Protein AF-A0A821IH44-F1 (afdb_monomer)

Radius of gyration: 23.57 Å; Cα contacts (8 Å, |Δi|>4): 232; chains: 1; bounding box: 50×61×56 Å

pLDDT: mean 83.93, std 9.33, range [43.34, 96.5]

Solvent-accessible surface area (backbone atoms only — not comparable to full-ato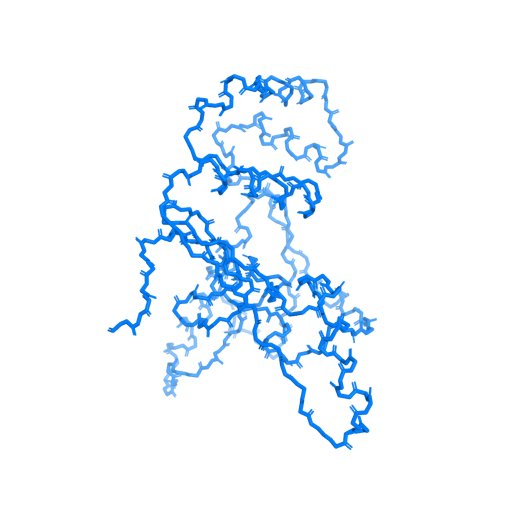m values): 15138 Å² total; per-residue (Å²): 116,81,93,76,69,70,101,68,86,84,44,74,41,81,48,60,63,85,49,32,47,66,59,59,49,52,47,53,53,51,52,51,52,50,56,54,56,60,67,40,90,91,52,61,80,88,55,87,86,75,87,53,64,21,96,41,40,56,58,4,54,74,54,78,32,39,26,50,45,72,76,68,70,50,72,98,80,78,86,86,80,83,68,64,88,69,42,48,81,45,75,42,84,60,58,61,69,45,61,93,41,58,69,59,45,48,34,58,49,23,56,76,71,72,64,64,49,72,66,38,52,50,56,58,56,70,68,65,71,56,72,74,62,52,72,70,50,79,89,73,88,85,87,68,96,46,70,68,57,46,51,56,50,50,51,52,55,59,65,67,51,90,56,75,63,51,73,50,69,59,86,80,84,81,87,77,91,69,58,68,79,52,58,65,46,48,60,64,53,56,74,75,52,53,38,81,78,49,74,44,49,57,67,62,45,82,45,42,62,70,40,78,49,63,37,58,48,71,80,37,74,90,84,56,42,25,19,49,38,69,49,64,39,81,76,86,83,85,85,126

Secondary structure (DSSP, 8-state):
-GGGS-S----EEEEE-TTSSHHHHHHHHHHHHHHHHHTSTT--TTS-----EESSHHHHHHTT-EEHHHHHT--S-------GGGPEEEEE----TTTT-HHHHHHHHHHHHT---HHHHHHHHTTPPPHHHHHTSSS-----SSHHHHHHHHHHHHHH--S-EEEEEP-----SS--HHHHHHHHHHHTTS-GGGTTT--SEEEEETT-EEE--S-SBTTTTB-TT-EEE--------

Organism: NCBI:txid392032

Mean predicted aligned error: 10.13 Å

InterPro domains:
  IPR027417 P-loop containing nucleoside triphosphate hydrolase [G3DSA:3.40.50.300] (2-142)
  IPR027417 P-loop containing nucleoside triphosphate hydrolase [SSF52540] (9-92)
  IPR027417 P-loop containing nucleoside triphosphate hydrolase [SSF52540] (84-235)
  IPR051055 PIF1 DNA helicase [PTHR47642] (84-236)

Foldseek 3Di:
DVVPDDPDDAAADEAEDPQLCPLVVLLVVVVVQLVVQVPDPPDDNPDDRDAQEDCDQQSQLSNLHYHPCVVVVDDPDDDDDDPPVRYDYDYRYDRNRCNVPVLQVVLRVCVVVVNHDPSSVVVVVVPDDDPVVVVVDPPDDDDDPDVVVVVVVLVVVLVVLPADWDKDADDDADDDDDDPVVRVVVVVVVQVDDCVVVQNDDRMDIGGQQDKDFQCAQDDSVVSSIGGDIDGHHDDDPPD

Sequence (240 aa):
NLIKNGDKQFFHFINGGAGVGKSTLIKAVYQSILRFYNSLPGSNPETNRAALCAPTGKAAALIDGMTLHSFLSLPVNQLDNPLWSMFELFELTEIMRQKDDKSFAIALSNIAKGTMTLEDINLLKSRIVSTENLEMIEDPIMIFRSNAEVDAYNTKVLASLNIEGATANAYDFCVGDGLASIKEKVPSNVKNLKTAETYGLPLKIDLKVGAKYMMTVNSDTEDGLVNGACGKLVMIDYGK

Structure (mmCIF, N/CA/C/O backbone):
data_AF-A0A821IH44-F1
#
_entry.id   AF-A0A821IH44-F1
#
loop_
_atom_site.group_PDB
_atom_site.id
_atom_site.type_symbol
_atom_site.label_atom_id
_atom_site.label_alt_id
_atom_site.label_comp_id
_atom_site.label_asym_id
_atom_site.label_entity_id
_atom_site.label_seq_id
_atom_site.pdbx_PDB_ins_code
_atom_site.Cartn_x
_atom_site.Cartn_y
_atom_site.Cartn_z
_atom_site.occupancy
_atom_site.B_iso_or_equiv
_atom_site.auth_seq_id
_atom_site.auth_comp_id
_atom_site.auth_asym_id
_atom_site.auth_atom_id
_atom_site.pdbx_PDB_model_num
ATOM 1 N N . ASN A 1 1 ? 7.893 15.356 -27.816 1.00 43.34 1 ASN A N 1
ATOM 2 C CA . ASN A 1 1 ? 9.223 15.443 -28.466 1.00 43.34 1 ASN A CA 1
ATOM 3 C C . ASN A 1 1 ? 10.420 15.272 -27.522 1.00 43.34 1 ASN A C 1
ATOM 5 O O . ASN A 1 1 ? 11.528 15.239 -28.029 1.00 43.34 1 ASN A O 1
ATOM 9 N N . LEU A 1 2 ? 10.238 15.069 -26.205 1.00 48.66 2 LEU A N 1
ATOM 10 C CA . LEU A 1 2 ? 11.342 14.883 -25.241 1.00 48.66 2 LEU A CA 1
ATOM 11 C C . LEU A 1 2 ? 12.212 13.634 -25.492 1.00 48.66 2 LEU A C 1
ATOM 13 O O . LEU A 1 2 ? 13.416 13.696 -25.320 1.00 48.66 2 LEU A O 1
ATOM 17 N N . ILE A 1 3 ? 11.629 12.532 -25.975 1.00 54.50 3 ILE A N 1
ATOM 18 C CA . ILE A 1 3 ? 12.354 11.264 -26.216 1.00 54.50 3 ILE A CA 1
ATOM 19 C C . ILE A 1 3 ? 13.197 11.309 -27.513 1.00 54.50 3 ILE A C 1
ATOM 21 O O . ILE A 1 3 ? 14.023 10.439 -27.752 1.00 54.50 3 ILE A O 1
ATOM 25 N N . LYS A 1 4 ? 12.999 12.316 -28.378 1.00 54.25 4 LYS A N 1
ATOM 26 C CA . LYS A 1 4 ? 13.566 12.341 -29.740 1.00 54.25 4 LYS A CA 1
ATOM 27 C C . LYS A 1 4 ? 14.886 13.109 -29.887 1.00 54.25 4 LYS A C 1
ATOM 29 O O . LYS A 1 4 ? 15.499 12.990 -30.940 1.00 54.25 4 LYS A O 1
ATOM 34 N N . ASN A 1 5 ? 15.323 13.878 -28.887 1.00 48.47 5 ASN A N 1
ATOM 35 C CA . ASN A 1 5 ? 16.474 14.779 -29.026 1.00 48.47 5 ASN A CA 1
ATOM 36 C C . ASN A 1 5 ? 17.593 14.478 -28.008 1.00 48.47 5 ASN A C 1
ATOM 38 O O . ASN A 1 5 ? 17.588 15.032 -26.912 1.00 48.47 5 ASN A O 1
ATOM 42 N N . GLY A 1 6 ? 18.588 13.688 -28.432 1.00 54.53 6 GLY A N 1
ATOM 43 C CA . GLY A 1 6 ? 19.973 13.742 -27.934 1.00 54.53 6 GLY A CA 1
ATOM 44 C C . GLY A 1 6 ? 20.420 12.650 -26.951 1.00 54.53 6 GLY A C 1
ATOM 45 O O . GLY A 1 6 ? 19.629 12.148 -26.161 1.00 54.53 6 GLY A O 1
ATOM 46 N N . ASP A 1 7 ? 21.726 12.355 -26.976 1.00 59.88 7 ASP A N 1
ATOM 47 C CA . ASP A 1 7 ? 22.490 11.380 -26.163 1.00 59.88 7 ASP A CA 1
ATOM 48 C C . ASP A 1 7 ? 22.495 11.640 -24.637 1.00 59.88 7 ASP A C 1
ATOM 50 O O . ASP A 1 7 ? 23.396 11.207 -23.917 1.00 59.88 7 ASP A O 1
ATOM 54 N N . LYS A 1 8 ? 21.529 12.399 -24.109 1.00 69.44 8 LYS A N 1
ATOM 55 C CA . LYS A 1 8 ? 21.523 12.862 -22.719 1.00 69.44 8 LYS A CA 1
ATOM 56 C C . LYS A 1 8 ? 20.510 12.075 -21.894 1.00 69.44 8 LYS A C 1
ATOM 58 O O . LYS A 1 8 ? 19.319 12.065 -22.191 1.00 69.44 8 LYS A O 1
ATOM 63 N N . GLN A 1 9 ? 20.991 11.432 -20.834 1.00 79.88 9 GLN A N 1
ATOM 64 C CA . GLN A 1 9 ? 20.146 10.737 -19.868 1.00 79.88 9 GLN A CA 1
ATOM 65 C C . GLN A 1 9 ? 19.261 11.736 -19.110 1.00 79.88 9 GLN A C 1
ATOM 67 O O . GLN A 1 9 ? 19.750 12.746 -18.601 1.00 79.88 9 GLN A O 1
ATOM 72 N N . PHE A 1 10 ? 17.963 11.441 -19.022 1.00 84.62 10 PHE A N 1
ATOM 73 C CA . PHE A 1 10 ? 17.005 12.233 -18.254 1.00 84.62 10 PHE A CA 1
ATOM 74 C C . PHE A 1 10 ? 16.929 11.719 -16.817 1.00 84.62 10 PHE A C 1
ATOM 76 O O . PHE A 1 10 ? 16.590 10.558 -16.585 1.00 84.62 10 PHE A O 1
ATOM 83 N N . PHE A 1 11 ? 17.189 12.599 -15.857 1.00 89.44 11 PHE A N 1
ATOM 84 C CA . PHE A 1 11 ? 16.997 12.340 -14.434 1.00 89.44 11 PHE A CA 1
ATOM 85 C C . PHE A 1 11 ? 15.930 13.304 -13.929 1.00 89.44 11 PHE A C 1
ATOM 87 O O . PHE A 1 11 ? 16.223 14.459 -13.647 1.00 89.44 11 PHE A O 1
ATOM 94 N N . HIS A 1 12 ? 14.674 12.866 -13.869 1.00 91.44 12 HIS A N 1
ATOM 95 C CA . HIS A 1 12 ? 13.568 13.703 -13.401 1.00 91.44 12 HIS A CA 1
ATOM 96 C C . HIS A 1 12 ? 13.011 13.160 -12.091 1.00 91.44 12 HIS A C 1
ATOM 98 O O . HIS A 1 12 ? 12.767 11.959 -11.960 1.00 91.44 12 HIS A O 1
ATOM 104 N N . PHE A 1 13 ? 12.783 14.049 -11.132 1.00 92.06 13 PHE A N 1
ATOM 105 C CA . PHE A 1 13 ? 12.146 13.738 -9.864 1.00 92.06 13 PHE A CA 1
ATOM 106 C C . PHE A 1 13 ? 10.784 14.426 -9.800 1.00 92.06 13 PHE A C 1
ATOM 108 O O . PHE A 1 13 ? 10.688 15.651 -9.845 1.00 92.06 13 PHE A O 1
ATOM 115 N N . ILE A 1 14 ? 9.719 13.629 -9.713 1.00 92.44 14 ILE A N 1
ATOM 116 C CA . ILE A 1 14 ? 8.344 14.131 -9.665 1.00 92.44 14 ILE A CA 1
ATOM 117 C C . ILE A 1 14 ? 7.875 14.146 -8.212 1.00 92.44 14 ILE A C 1
ATOM 119 O O . ILE A 1 14 ? 7.675 13.095 -7.600 1.00 92.44 14 ILE A O 1
ATOM 123 N N . ASN A 1 15 ? 7.653 15.342 -7.682 1.00 91.62 15 ASN A N 1
ATOM 124 C CA . ASN A 1 15 ? 7.146 15.577 -6.339 1.00 91.62 15 ASN A CA 1
ATOM 125 C C . ASN A 1 15 ? 5.660 15.973 -6.347 1.00 91.62 15 ASN A C 1
ATOM 127 O O . ASN A 1 15 ? 5.077 16.292 -7.382 1.00 91.62 15 ASN A O 1
ATOM 131 N N . GLY A 1 16 ? 5.034 15.958 -5.173 1.00 90.12 16 GLY A N 1
ATOM 132 C CA . GLY A 1 16 ? 3.710 16.528 -4.946 1.00 90.12 16 GLY A CA 1
ATOM 133 C C . GLY A 1 16 ? 2.983 15.871 -3.776 1.00 90.12 16 GLY A C 1
ATOM 134 O O . GLY A 1 16 ? 3.354 14.783 -3.320 1.00 90.12 16 GLY A O 1
ATOM 135 N N . GLY A 1 17 ? 1.909 16.509 -3.309 1.00 86.69 17 GLY A N 1
ATOM 136 C CA . GLY A 1 17 ? 1.111 16.055 -2.165 1.00 86.69 17 GLY A CA 1
ATOM 137 C C . GLY A 1 17 ? 0.405 14.705 -2.364 1.00 86.69 17 GLY A C 1
ATOM 138 O O . GLY A 1 17 ? 0.441 14.079 -3.431 1.00 86.69 17 GLY A O 1
ATOM 139 N N . ALA A 1 18 ? -0.256 14.204 -1.320 1.00 85.44 18 ALA A N 1
ATOM 140 C CA . ALA A 1 18 ? -1.102 13.020 -1.447 1.00 85.44 18 ALA A CA 1
ATOM 141 C C . ALA A 1 18 ? -2.272 13.299 -2.409 1.00 85.44 18 ALA A C 1
ATOM 143 O O . ALA A 1 18 ? -2.878 14.362 -2.373 1.00 85.44 18 ALA A O 1
ATOM 144 N N . GLY A 1 19 ? -2.597 12.343 -3.284 1.00 84.25 19 GLY A N 1
ATOM 145 C CA . GLY A 1 19 ? -3.768 12.462 -4.160 1.00 84.25 19 GLY A CA 1
ATOM 146 C C . GLY A 1 19 ? -3.609 13.356 -5.397 1.00 84.25 19 GLY A C 1
ATOM 147 O O . GLY A 1 19 ? -4.583 13.496 -6.125 1.00 84.25 19 GLY A O 1
ATOM 148 N N . VAL A 1 20 ? -2.418 13.888 -5.697 1.00 90.50 20 VAL A N 1
ATOM 149 C CA . VAL A 1 20 ? -2.160 14.735 -6.891 1.00 90.50 20 VAL A CA 1
ATOM 150 C C . VAL A 1 20 ? -1.980 13.965 -8.213 1.00 90.50 20 VAL A C 1
ATOM 152 O O . VAL A 1 20 ? -1.612 14.532 -9.232 1.00 90.50 20 VAL A O 1
ATOM 155 N N . GLY A 1 21 ? -2.184 12.643 -8.212 1.00 90.88 21 GLY A N 1
ATOM 156 C CA . GLY A 1 21 ? -2.108 11.828 -9.435 1.00 90.88 21 GLY A CA 1
ATOM 157 C C . GLY A 1 21 ? -0.720 11.292 -9.815 1.00 90.88 21 GLY A C 1
ATOM 158 O O . GLY A 1 21 ? -0.558 10.808 -10.930 1.00 90.88 21 GLY A O 1
ATOM 159 N N . LYS A 1 22 ? 0.266 11.297 -8.902 1.00 91.94 22 LYS A N 1
ATOM 160 C CA . LYS A 1 22 ? 1.629 10.773 -9.162 1.00 91.94 22 LYS A CA 1
ATOM 161 C C . LYS A 1 22 ? 1.643 9.374 -9.794 1.00 91.94 22 LYS A C 1
ATOM 163 O O . LYS A 1 22 ? 2.261 9.177 -10.832 1.00 91.94 22 LYS A O 1
ATOM 168 N N . SER A 1 23 ? 0.930 8.411 -9.205 1.00 90.12 23 SER A N 1
ATOM 169 C CA . SER A 1 23 ? 0.869 7.036 -9.728 1.00 90.12 23 SER A CA 1
ATOM 170 C C . SER A 1 23 ? 0.226 6.967 -11.117 1.00 90.12 23 SER A C 1
ATOM 172 O O . SER A 1 23 ? 0.697 6.225 -11.971 1.00 90.12 23 SER A O 1
ATOM 174 N N . THR A 1 24 ? -0.802 7.780 -11.377 1.00 90.44 24 THR A N 1
ATOM 175 C CA . THR A 1 24 ? -1.437 7.883 -12.699 1.00 90.44 24 THR A CA 1
ATOM 176 C C . THR A 1 24 ? -0.465 8.432 -13.740 1.00 90.44 24 THR A C 1
ATOM 178 O O . THR A 1 24 ? -0.384 7.897 -14.844 1.00 90.44 24 THR A O 1
ATOM 181 N N . LEU A 1 25 ? 0.313 9.459 -13.383 1.00 92.81 25 LEU A N 1
ATOM 182 C CA . LEU A 1 25 ? 1.342 10.014 -14.258 1.00 92.81 25 LEU A CA 1
ATOM 183 C C . LEU A 1 25 ? 2.432 8.982 -14.574 1.00 92.81 25 LEU A C 1
ATOM 185 O O . LEU A 1 25 ? 2.801 8.845 -15.736 1.00 92.81 25 LEU A O 1
ATOM 189 N N . ILE A 1 26 ? 2.890 8.213 -13.578 1.00 91.94 26 ILE A N 1
ATOM 190 C CA . ILE A 1 26 ? 3.850 7.113 -13.781 1.00 91.94 26 ILE A CA 1
ATOM 191 C C . ILE A 1 26 ? 3.315 6.122 -14.822 1.00 91.94 26 ILE A C 1
ATOM 193 O O . ILE A 1 26 ? 4.011 5.834 -15.796 1.00 91.94 26 ILE A O 1
ATOM 197 N N . LYS A 1 27 ? 2.061 5.666 -14.679 1.00 88.62 27 LYS A N 1
ATOM 198 C CA . LYS A 1 27 ? 1.429 4.756 -15.652 1.00 88.62 27 LYS A CA 1
ATOM 199 C C . LYS A 1 27 ? 1.345 5.380 -17.048 1.00 88.62 27 LYS A C 1
ATOM 201 O O . LYS A 1 27 ? 1.669 4.722 -18.032 1.00 88.62 27 LYS A O 1
ATOM 206 N N . ALA A 1 28 ? 0.956 6.650 -17.157 1.00 91.50 28 ALA A N 1
ATOM 207 C CA . ALA A 1 28 ? 0.848 7.339 -18.444 1.00 91.50 28 ALA A CA 1
ATOM 208 C C . ALA A 1 28 ? 2.208 7.497 -19.152 1.00 91.50 28 ALA A C 1
ATOM 210 O O . ALA A 1 28 ? 2.310 7.260 -20.360 1.00 91.50 28 ALA A O 1
ATOM 211 N N . VAL A 1 29 ? 3.257 7.860 -18.407 1.00 91.12 29 VAL A N 1
ATOM 212 C CA . VAL A 1 29 ? 4.632 7.959 -18.923 1.00 91.12 29 VAL A CA 1
ATOM 213 C C . VAL A 1 29 ? 5.122 6.589 -19.377 1.00 91.12 29 VAL A C 1
ATOM 215 O O . VAL A 1 29 ? 5.595 6.461 -20.504 1.00 91.12 29 VAL A O 1
ATOM 218 N N . TYR A 1 30 ? 4.937 5.559 -18.551 1.00 90.44 30 TYR A N 1
ATOM 219 C CA . TYR A 1 30 ? 5.306 4.185 -18.878 1.00 90.44 30 TYR A CA 1
ATOM 220 C C . TYR A 1 30 ? 4.652 3.699 -20.175 1.00 90.44 30 TYR A C 1
ATOM 222 O O . TYR A 1 30 ? 5.339 3.284 -21.107 1.00 90.44 30 TYR A O 1
ATOM 230 N N . GLN A 1 31 ? 3.331 3.848 -20.287 1.00 87.88 31 GLN A N 1
ATOM 231 C CA . GLN A 1 31 ? 2.584 3.469 -21.486 1.00 87.88 31 GLN A CA 1
ATOM 232 C C . GLN A 1 31 ? 3.034 4.259 -22.722 1.00 87.88 31 GLN A C 1
ATOM 234 O O . GLN A 1 31 ? 3.108 3.710 -23.821 1.00 87.88 31 GLN A O 1
ATOM 239 N N . SER A 1 32 ? 3.381 5.537 -22.560 1.00 89.19 32 SER A N 1
ATOM 240 C CA . SER A 1 32 ? 3.908 6.361 -23.654 1.00 89.19 32 SER A CA 1
ATOM 241 C C . SER A 1 32 ? 5.283 5.879 -24.128 1.00 89.19 32 SER A C 1
ATOM 243 O O . SER A 1 32 ? 5.531 5.841 -25.333 1.00 89.19 32 SER A O 1
ATOM 245 N N . ILE A 1 33 ? 6.156 5.477 -23.199 1.00 87.75 33 ILE A N 1
ATOM 246 C CA . ILE A 1 33 ? 7.475 4.907 -23.496 1.00 87.75 33 ILE A CA 1
ATOM 247 C C . ILE A 1 33 ? 7.326 3.577 -24.242 1.00 87.75 33 ILE A C 1
ATOM 249 O O . ILE A 1 33 ? 7.935 3.405 -25.298 1.00 87.75 33 ILE A O 1
ATOM 253 N N . LEU A 1 34 ? 6.479 2.667 -23.747 1.00 86.81 34 LEU A N 1
ATOM 254 C CA . LEU A 1 34 ? 6.231 1.381 -24.403 1.00 86.81 34 LEU A CA 1
ATOM 255 C C . LEU A 1 34 ? 5.689 1.563 -25.823 1.00 86.81 34 LEU A C 1
ATOM 257 O O . LEU A 1 34 ? 6.223 0.983 -26.766 1.00 86.81 34 LEU A O 1
ATOM 261 N N . ARG A 1 35 ? 4.676 2.421 -26.003 1.00 86.81 35 ARG A N 1
ATOM 262 C CA . ARG A 1 35 ? 4.107 2.724 -27.328 1.00 86.81 35 ARG A CA 1
ATOM 263 C C . ARG A 1 35 ? 5.153 3.270 -28.292 1.00 86.81 35 ARG A C 1
ATOM 265 O O . ARG A 1 35 ? 5.146 2.904 -29.462 1.00 86.81 35 ARG A O 1
ATOM 272 N N . PHE A 1 36 ? 6.046 4.133 -27.810 1.00 86.12 36 PHE A N 1
ATOM 273 C CA . PHE A 1 36 ? 7.119 4.675 -28.633 1.00 86.12 36 PHE A CA 1
ATOM 274 C C . PHE A 1 36 ? 8.079 3.575 -29.098 1.00 86.12 36 PHE A C 1
ATOM 276 O O . PHE A 1 36 ? 8.272 3.418 -30.302 1.00 86.12 36 PHE A O 1
ATOM 283 N N . TYR A 1 37 ? 8.634 2.778 -28.182 1.00 83.50 37 TYR A N 1
ATOM 284 C CA . TYR A 1 37 ? 9.614 1.752 -28.551 1.00 83.50 37 TYR A CA 1
ATOM 285 C C . TYR A 1 37 ? 9.015 0.605 -29.370 1.00 83.50 37 TYR A C 1
ATOM 287 O O . TYR A 1 37 ? 9.667 0.138 -30.300 1.00 83.50 37 TYR A O 1
ATOM 295 N N . ASN A 1 38 ? 7.768 0.212 -29.100 1.00 84.38 38 ASN A N 1
ATOM 296 C CA . ASN A 1 38 ? 7.071 -0.826 -29.867 1.00 84.38 38 ASN A CA 1
ATOM 297 C C . ASN A 1 38 ? 6.649 -0.351 -31.268 1.00 84.38 38 ASN A C 1
ATOM 299 O O . ASN A 1 38 ? 6.350 -1.167 -32.132 1.00 84.38 38 ASN A O 1
ATOM 303 N N . SER A 1 39 ? 6.627 0.963 -31.518 1.00 84.50 39 SER A N 1
ATOM 304 C CA . SER A 1 39 ? 6.371 1.512 -32.857 1.00 84.50 39 SER A CA 1
ATOM 305 C C . SER A 1 39 ? 7.605 1.508 -33.770 1.00 84.50 39 SER A C 1
ATOM 307 O O . SER A 1 39 ? 7.486 1.813 -34.958 1.00 84.50 39 SER A O 1
ATOM 309 N N . LEU A 1 40 ? 8.792 1.178 -33.243 1.00 83.38 40 LEU A N 1
ATOM 310 C CA . LEU A 1 40 ? 10.027 1.149 -34.026 1.00 83.38 40 LEU A CA 1
ATOM 311 C C . LEU A 1 40 ? 10.106 -0.131 -34.882 1.00 83.38 40 LEU A C 1
ATOM 313 O O . LEU A 1 40 ? 9.876 -1.226 -34.356 1.00 83.38 40 LEU A O 1
ATOM 317 N N . PRO A 1 41 ? 10.471 -0.033 -36.176 1.00 81.75 41 PRO A N 1
ATOM 318 C CA . PRO A 1 41 ? 10.643 -1.200 -37.039 1.00 81.75 41 PRO A CA 1
ATOM 319 C C . PRO A 1 41 ? 11.676 -2.183 -36.471 1.00 81.75 41 PRO A C 1
ATOM 321 O O . PRO A 1 41 ? 12.763 -1.777 -36.066 1.00 81.75 41 PRO A O 1
ATOM 324 N N . GLY A 1 42 ? 11.342 -3.477 -36.452 1.00 80.00 42 GLY A N 1
ATOM 325 C CA . GLY A 1 42 ? 12.220 -4.528 -35.921 1.00 80.00 42 GLY A CA 1
ATOM 326 C C . GLY A 1 42 ? 12.266 -4.622 -34.391 1.00 80.00 42 GLY A C 1
ATOM 327 O O . GLY A 1 42 ? 13.080 -5.371 -33.852 1.00 80.00 42 GLY A O 1
ATOM 328 N N . SER A 1 43 ? 11.411 -3.884 -33.673 1.00 76.81 43 SER A N 1
ATOM 329 C CA . SER A 1 43 ? 11.267 -4.048 -32.226 1.00 76.81 43 SER A CA 1
ATOM 330 C C . SER A 1 43 ? 10.567 -5.371 -31.892 1.00 76.81 43 SER A C 1
ATOM 332 O O . SER A 1 43 ? 9.542 -5.715 -32.474 1.00 76.81 43 SER A O 1
ATOM 334 N N . ASN A 1 44 ? 11.138 -6.128 -30.952 1.00 78.25 44 ASN A N 1
ATOM 335 C CA . ASN A 1 44 ? 10.473 -7.278 -30.345 1.00 78.25 44 ASN A CA 1
ATOM 336 C C . ASN A 1 44 ? 9.606 -6.780 -29.170 1.00 78.25 44 ASN A C 1
ATOM 338 O O . ASN A 1 44 ? 10.186 -6.265 -28.208 1.00 78.25 44 ASN A O 1
ATOM 342 N N . PRO A 1 45 ? 8.270 -6.929 -29.201 1.00 73.25 45 PRO A N 1
ATOM 343 C CA . PRO A 1 45 ? 7.392 -6.511 -28.105 1.00 73.25 45 PRO A CA 1
ATOM 344 C C . PRO A 1 45 ? 7.713 -7.169 -26.755 1.00 73.25 45 PRO A C 1
ATOM 346 O O . PRO A 1 45 ? 7.472 -6.561 -25.719 1.00 73.25 45 PRO A O 1
ATOM 349 N N . GLU A 1 46 ? 8.325 -8.357 -26.766 1.00 74.00 46 GLU A N 1
ATOM 350 C CA . GLU A 1 46 ? 8.716 -9.113 -25.565 1.00 74.00 46 GLU A CA 1
ATOM 351 C C . GLU A 1 46 ? 9.972 -8.545 -24.879 1.00 74.00 46 GLU A C 1
ATOM 353 O O . GLU A 1 46 ? 10.357 -8.965 -23.789 1.00 74.00 46 GLU A O 1
ATOM 358 N N . THR A 1 47 ? 10.671 -7.592 -25.511 1.00 78.00 47 THR A N 1
ATOM 359 C CA . THR A 1 47 ? 11.847 -6.970 -24.884 1.00 78.00 47 THR A CA 1
ATOM 360 C C . THR A 1 47 ? 11.435 -5.938 -23.846 1.00 78.00 47 THR A C 1
ATOM 362 O O . THR A 1 47 ? 10.738 -4.975 -24.154 1.00 78.00 47 THR A O 1
ATOM 365 N N . ASN A 1 48 ? 11.934 -6.087 -22.620 1.00 72.31 48 ASN A N 1
ATOM 366 C CA . ASN A 1 48 ? 11.654 -5.148 -21.542 1.00 72.31 48 ASN A CA 1
ATOM 367 C C . ASN A 1 48 ? 12.327 -3.783 -21.809 1.00 72.31 48 ASN A C 1
ATOM 369 O O . ASN A 1 48 ? 13.548 -3.647 -21.723 1.00 72.31 48 ASN A O 1
ATOM 373 N N . ARG A 1 49 ? 11.531 -2.770 -22.182 1.00 84.69 49 ARG A N 1
ATOM 374 C CA . ARG A 1 49 ? 12.006 -1.411 -22.528 1.00 84.69 49 ARG A CA 1
ATOM 375 C C . ARG A 1 49 ? 11.986 -0.436 -21.358 1.00 84.69 49 ARG A C 1
ATOM 377 O O . ARG A 1 49 ? 12.612 0.618 -21.437 1.00 84.69 49 ARG A O 1
ATOM 384 N N . ALA A 1 50 ? 11.234 -0.753 -20.312 1.00 88.44 50 ALA A N 1
ATOM 385 C CA . ALA A 1 50 ? 11.047 0.108 -19.160 1.00 88.44 50 ALA A CA 1
ATOM 386 C C . ALA A 1 50 ? 10.677 -0.738 -17.940 1.00 88.44 50 ALA A C 1
ATOM 388 O O . ALA A 1 50 ? 9.798 -1.592 -18.018 1.00 88.44 50 ALA A O 1
ATOM 389 N N . ALA A 1 51 ? 11.303 -0.451 -16.803 1.00 88.44 51 ALA A N 1
ATOM 390 C CA . ALA A 1 51 ? 10.984 -1.083 -15.530 1.00 88.44 51 ALA A CA 1
ATOM 391 C C . ALA A 1 51 ? 10.199 -0.116 -14.636 1.00 88.44 51 ALA A C 1
ATOM 393 O O . ALA A 1 51 ? 10.562 1.056 -14.509 1.00 88.44 51 ALA A O 1
ATOM 394 N N . LEU A 1 52 ? 9.136 -0.614 -14.001 1.00 90.56 52 LEU A N 1
ATOM 395 C CA . LEU A 1 52 ? 8.397 0.097 -12.962 1.00 90.56 52 LEU A CA 1
ATOM 396 C C . LEU A 1 52 ? 8.730 -0.504 -11.603 1.00 90.56 52 LEU A C 1
ATOM 398 O O . LEU A 1 52 ? 8.437 -1.669 -11.334 1.00 90.56 52 LEU A O 1
ATOM 402 N N . CYS A 1 53 ? 9.325 0.318 -10.744 1.00 90.00 53 CYS A N 1
ATOM 403 C CA . CYS A 1 53 ? 9.780 -0.098 -9.426 1.00 90.00 53 CYS A CA 1
ATOM 404 C C . CYS A 1 53 ? 9.234 0.826 -8.335 1.00 90.00 53 CYS A C 1
ATOM 406 O O . CYS A 1 53 ? 9.089 2.031 -8.549 1.00 90.00 53 CYS A O 1
ATOM 408 N N . ALA A 1 54 ? 8.992 0.281 -7.143 1.00 88.19 54 ALA A N 1
ATOM 409 C CA . ALA A 1 54 ? 8.683 1.064 -5.947 1.00 88.19 54 ALA A CA 1
ATOM 410 C C . ALA A 1 54 ? 9.417 0.537 -4.695 1.00 88.19 54 ALA A C 1
ATOM 412 O O . ALA A 1 54 ? 9.899 -0.599 -4.694 1.00 88.19 54 ALA A O 1
ATOM 413 N N . PRO A 1 55 ? 9.501 1.325 -3.603 1.00 85.31 55 PRO A N 1
ATOM 414 C CA . PRO A 1 55 ? 10.189 0.897 -2.380 1.00 85.31 55 PRO A CA 1
ATOM 415 C C . PRO A 1 55 ? 9.483 -0.238 -1.622 1.00 85.31 55 PRO A C 1
ATOM 417 O O . PRO A 1 55 ? 10.138 -1.018 -0.939 1.00 85.31 55 PRO A O 1
ATOM 420 N N . THR A 1 56 ? 8.154 -0.340 -1.728 1.00 83.06 56 THR A N 1
ATOM 421 C CA . THR A 1 56 ? 7.336 -1.343 -1.022 1.00 83.06 56 THR A CA 1
ATOM 422 C C . THR A 1 56 ? 6.436 -2.099 -1.994 1.00 83.06 56 THR A C 1
ATOM 424 O O . THR A 1 56 ? 6.036 -1.547 -3.020 1.00 83.06 56 THR A O 1
ATOM 427 N N . GLY A 1 57 ? 6.069 -3.344 -1.661 1.00 74.56 57 GLY A N 1
ATOM 428 C CA . GLY A 1 57 ? 5.197 -4.176 -2.506 1.00 74.56 57 GLY A CA 1
ATOM 429 C C . GLY A 1 57 ? 3.850 -3.512 -2.802 1.00 74.56 57 GLY A C 1
ATOM 430 O O . GLY A 1 57 ? 3.444 -3.393 -3.950 1.00 74.56 57 GLY A O 1
ATOM 431 N N . LYS A 1 58 ? 3.222 -2.936 -1.773 1.00 78.56 58 LYS A N 1
ATOM 432 C CA . LYS A 1 58 ? 1.977 -2.160 -1.877 1.00 78.56 58 LYS A CA 1
ATOM 433 C C . LYS A 1 58 ? 2.058 -0.995 -2.869 1.00 78.56 58 LYS A C 1
ATOM 435 O O . LYS A 1 58 ? 1.128 -0.782 -3.643 1.00 78.56 58 LYS A O 1
ATOM 440 N N . ALA A 1 59 ? 3.152 -0.234 -2.840 1.00 83.69 59 ALA A N 1
ATOM 441 C CA . ALA A 1 59 ? 3.359 0.867 -3.776 1.00 83.69 59 ALA A CA 1
ATOM 442 C C . ALA A 1 59 ? 3.671 0.363 -5.192 1.00 83.69 59 ALA A C 1
ATOM 444 O O . ALA A 1 59 ? 3.231 0.980 -6.159 1.00 83.69 59 ALA A O 1
ATOM 445 N N . ALA A 1 60 ? 4.388 -0.758 -5.307 1.00 84.25 60 ALA A N 1
ATOM 446 C CA . ALA A 1 60 ? 4.709 -1.393 -6.579 1.00 84.25 60 ALA A CA 1
ATOM 447 C C . ALA A 1 60 ? 3.443 -1.913 -7.274 1.00 84.25 60 ALA A C 1
ATOM 449 O O . ALA A 1 60 ? 3.202 -1.577 -8.430 1.00 84.25 60 ALA A O 1
ATOM 450 N N . ALA A 1 61 ? 2.574 -2.605 -6.534 1.00 78.69 61 ALA A N 1
ATOM 451 C CA . ALA A 1 61 ? 1.279 -3.082 -7.014 1.00 78.69 61 ALA A CA 1
ATOM 452 C C . ALA A 1 61 ? 0.408 -1.941 -7.566 1.00 78.69 61 ALA A C 1
ATOM 454 O O . ALA A 1 61 ? -0.228 -2.082 -8.601 1.00 78.69 61 ALA A O 1
ATOM 455 N N . LEU A 1 62 ? 0.412 -0.770 -6.914 1.00 82.56 62 LEU A N 1
ATOM 456 C CA . LEU A 1 62 ? -0.370 0.388 -7.360 1.00 82.56 62 LEU A CA 1
ATOM 457 C C . LEU A 1 62 ? 0.033 0.883 -8.759 1.00 82.56 62 LEU A C 1
ATOM 459 O O . LEU A 1 62 ? -0.798 1.464 -9.461 1.00 82.56 62 LEU A O 1
ATOM 463 N N . ILE A 1 63 ? 1.294 0.691 -9.148 1.00 86.81 63 ILE A N 1
ATOM 464 C CA . ILE A 1 63 ? 1.829 1.083 -10.456 1.00 86.81 63 ILE A CA 1
ATOM 465 C C . ILE A 1 63 ? 1.997 -0.104 -11.411 1.00 86.81 63 ILE A C 1
ATOM 467 O O . ILE A 1 63 ? 2.590 0.088 -12.463 1.00 86.81 63 ILE A O 1
ATOM 471 N N . ASP A 1 64 ? 1.474 -1.286 -11.072 1.00 83.19 64 ASP A N 1
ATOM 472 C CA . ASP A 1 64 ? 1.656 -2.530 -11.836 1.00 83.19 64 ASP A CA 1
ATOM 473 C C . ASP A 1 64 ? 3.150 -2.858 -12.054 1.00 83.19 64 ASP A C 1
ATOM 475 O O . ASP A 1 64 ? 3.586 -3.248 -13.134 1.00 83.19 64 ASP A O 1
ATOM 479 N N . GLY A 1 65 ? 3.962 -2.611 -11.022 1.00 85.38 65 GLY A N 1
ATOM 480 C CA . GLY A 1 65 ? 5.404 -2.835 -11.020 1.00 85.38 65 GLY A CA 1
ATOM 481 C C . GLY A 1 65 ? 5.851 -3.792 -9.918 1.00 85.38 65 GLY A C 1
ATOM 482 O O . GLY A 1 65 ? 5.048 -4.442 -9.251 1.00 85.38 65 GLY A O 1
ATOM 483 N N . MET A 1 66 ? 7.160 -3.834 -9.677 1.00 83.44 66 MET A N 1
ATOM 484 C CA . MET A 1 66 ? 7.775 -4.669 -8.638 1.00 83.44 66 MET A CA 1
ATOM 485 C C . MET A 1 66 ? 8.582 -3.837 -7.636 1.00 83.44 66 MET A C 1
ATOM 487 O O . MET A 1 66 ? 8.685 -2.615 -7.748 1.00 83.44 66 MET A O 1
ATOM 491 N N . THR A 1 67 ? 9.137 -4.467 -6.601 1.00 86.25 67 THR A N 1
ATOM 492 C CA . THR A 1 67 ? 10.014 -3.728 -5.682 1.00 86.25 67 THR A CA 1
ATOM 493 C C . THR A 1 67 ? 11.390 -3.513 -6.304 1.00 86.25 67 THR A C 1
ATOM 495 O O . THR A 1 67 ? 11.861 -4.356 -7.068 1.00 86.25 67 THR A O 1
ATOM 498 N N . LEU A 1 68 ? 12.066 -2.414 -5.950 1.00 86.00 68 LEU A N 1
ATOM 499 C CA . LEU A 1 68 ? 13.433 -2.157 -6.426 1.00 86.00 68 LEU A CA 1
ATOM 500 C C . LEU A 1 68 ? 14.399 -3.295 -6.046 1.00 86.00 68 LEU A C 1
ATOM 502 O O . LEU A 1 68 ? 15.233 -3.691 -6.855 1.00 86.00 68 LEU A O 1
ATOM 506 N N . HIS A 1 69 ? 14.231 -3.857 -4.846 1.00 82.06 69 HIS A N 1
ATOM 507 C CA . HIS A 1 69 ? 15.003 -5.004 -4.368 1.00 82.06 69 HIS A CA 1
ATOM 508 C C . HIS A 1 69 ? 14.783 -6.247 -5.236 1.00 82.06 69 HIS A C 1
ATOM 510 O O . HIS A 1 69 ? 15.752 -6.911 -5.585 1.00 82.06 69 HIS A O 1
ATOM 516 N N . SER A 1 70 ? 13.534 -6.534 -5.626 1.00 80.94 70 SER A N 1
ATOM 517 C CA . SER A 1 70 ? 13.210 -7.659 -6.514 1.00 80.94 70 SER A CA 1
ATOM 518 C C . SER A 1 70 ? 13.779 -7.466 -7.919 1.00 80.94 70 SER A C 1
ATOM 520 O O . SER A 1 70 ? 14.305 -8.413 -8.488 1.00 80.94 70 SER A O 1
ATOM 522 N N . PHE A 1 71 ? 13.696 -6.251 -8.469 1.00 84.88 71 PHE A N 1
ATOM 523 C CA . PHE A 1 71 ? 14.158 -5.969 -9.831 1.00 84.88 71 PHE A CA 1
ATOM 524 C C . PHE A 1 71 ? 15.684 -6.053 -9.973 1.00 84.88 71 PHE A C 1
ATOM 526 O O . PHE A 1 71 ? 16.190 -6.586 -10.955 1.00 84.88 71 PHE A O 1
ATOM 533 N N . LEU A 1 72 ? 16.418 -5.516 -8.997 1.00 85.75 72 LEU A N 1
ATOM 534 C CA . LEU A 1 72 ? 17.880 -5.418 -9.037 1.00 85.75 72 LEU A CA 1
ATOM 535 C C . LEU A 1 72 ? 18.590 -6.515 -8.226 1.00 85.75 72 LEU A C 1
ATOM 537 O O . LEU A 1 72 ? 19.816 -6.492 -8.126 1.00 85.75 72 LEU A O 1
ATOM 541 N N . SER A 1 73 ? 17.845 -7.448 -7.625 1.00 83.62 73 SER A N 1
ATOM 542 C CA . SER A 1 73 ? 18.370 -8.477 -6.713 1.00 83.62 73 SER A CA 1
ATOM 543 C C . SER A 1 73 ? 19.248 -7.895 -5.591 1.00 83.62 73 SER A C 1
ATOM 545 O O . SER A 1 73 ? 20.301 -8.442 -5.257 1.00 83.62 73 SER A O 1
ATOM 547 N N . LEU A 1 74 ? 18.839 -6.752 -5.024 1.00 81.12 74 LEU A N 1
ATOM 548 C CA . LEU A 1 74 ? 19.631 -6.031 -4.019 1.00 81.12 74 LEU A CA 1
ATOM 549 C C . LEU A 1 74 ? 19.454 -6.633 -2.613 1.00 81.12 74 LEU A C 1
ATOM 551 O O . LEU A 1 74 ? 18.322 -6.928 -2.217 1.00 81.12 74 LEU A O 1
ATOM 555 N N . PRO A 1 75 ? 20.532 -6.746 -1.812 1.00 76.81 75 PRO A N 1
ATOM 556 C CA . PRO A 1 75 ? 20.431 -7.039 -0.385 1.00 76.81 75 PRO A CA 1
ATOM 557 C C . PRO A 1 75 ? 19.764 -5.887 0.386 1.00 76.81 75 PRO A C 1
ATOM 559 O O . PRO A 1 75 ? 19.879 -4.725 0.011 1.00 76.81 75 PRO A O 1
ATOM 562 N N . VAL A 1 76 ? 19.119 -6.214 1.510 1.00 67.31 76 VAL A N 1
ATOM 563 C CA . VAL A 1 76 ? 18.280 -5.293 2.314 1.00 67.31 76 VAL A CA 1
ATOM 564 C C . VAL A 1 76 ? 19.085 -4.196 3.038 1.00 67.31 76 VAL A C 1
ATOM 566 O O . VAL A 1 76 ? 18.517 -3.214 3.502 1.00 67.31 76 VAL A O 1
ATOM 569 N N . ASN A 1 77 ? 20.412 -4.334 3.112 1.00 64.44 77 ASN A N 1
ATOM 570 C CA . ASN A 1 77 ? 21.303 -3.384 3.777 1.00 64.44 77 ASN A CA 1
ATOM 571 C C . ASN A 1 77 ? 22.328 -2.842 2.779 1.00 64.44 77 ASN A C 1
ATOM 573 O O . ASN A 1 77 ? 23.283 -3.539 2.430 1.00 64.44 77 ASN A O 1
ATOM 577 N N . GLN A 1 78 ? 22.149 -1.596 2.344 1.00 63.94 78 GLN A N 1
ATOM 578 C CA . GLN A 1 78 ? 23.125 -0.874 1.530 1.00 63.94 78 GLN A CA 1
ATOM 579 C C . GLN A 1 78 ? 23.400 0.509 2.127 1.00 63.94 78 GLN A C 1
ATOM 581 O O . GLN A 1 78 ? 22.526 1.119 2.737 1.00 63.94 78 GLN A O 1
ATOM 586 N N . LEU A 1 79 ? 24.647 0.965 1.993 1.00 57.22 79 LEU A N 1
ATOM 587 C CA . LEU A 1 79 ? 25.075 2.313 2.361 1.00 57.22 79 LEU A CA 1
ATOM 588 C C . LEU A 1 79 ? 24.821 3.249 1.175 1.00 57.22 79 LEU A C 1
ATOM 590 O O . LEU A 1 79 ? 25.260 2.964 0.060 1.00 57.22 79 LEU A O 1
ATOM 594 N N . ASP A 1 80 ? 24.135 4.360 1.427 1.00 66.94 80 ASP A N 1
ATOM 595 C CA . ASP A 1 80 ? 23.730 5.306 0.389 1.00 66.94 80 ASP A CA 1
ATOM 596 C C . ASP A 1 80 ? 24.865 6.260 -0.016 1.00 66.94 80 ASP A C 1
ATOM 598 O O . ASP A 1 80 ? 25.481 6.915 0.826 1.00 66.94 80 ASP A O 1
ATOM 602 N N . ASN A 1 81 ? 25.069 6.421 -1.328 1.00 68.00 81 ASN A N 1
ATOM 603 C CA . ASN A 1 81 ? 25.656 7.630 -1.908 1.00 68.00 81 ASN A CA 1
ATOM 604 C C . ASN A 1 81 ? 24.614 8.276 -2.839 1.00 68.00 81 ASN A C 1
ATOM 606 O O . ASN A 1 81 ? 24.412 7.801 -3.961 1.00 68.00 81 ASN A O 1
ATOM 610 N N . PRO A 1 82 ? 23.891 9.309 -2.379 1.00 76.00 82 PRO A N 1
ATOM 611 C CA . PRO A 1 82 ? 22.764 9.834 -3.126 1.00 76.00 82 PRO A CA 1
ATOM 612 C C . PRO A 1 82 ? 23.195 10.650 -4.353 1.00 76.00 82 PRO A C 1
ATOM 614 O O . PRO A 1 82 ? 23.777 11.724 -4.231 1.00 76.00 82 PRO A O 1
ATOM 617 N N . LEU A 1 83 ? 22.782 10.210 -5.544 1.00 85.19 83 LEU A N 1
ATOM 618 C CA . LEU A 1 83 ? 22.914 10.958 -6.805 1.00 85.19 83 LEU A CA 1
ATOM 619 C C . LEU A 1 83 ? 21.810 12.022 -6.997 1.00 85.19 83 LEU A C 1
ATOM 621 O O . LEU A 1 83 ? 21.528 12.436 -8.120 1.00 85.19 83 LEU A O 1
ATOM 625 N N . TRP A 1 84 ? 21.154 12.470 -5.918 1.00 86.25 84 TRP A N 1
ATOM 626 C CA . TRP A 1 84 ? 19.977 13.351 -5.986 1.00 86.25 84 TRP A CA 1
ATOM 627 C C . TRP A 1 84 ? 20.244 14.678 -6.703 1.00 86.25 84 TRP A C 1
ATOM 629 O O . TRP A 1 84 ? 19.341 15.215 -7.337 1.00 86.25 84 TRP A O 1
ATOM 639 N N . SER A 1 85 ? 21.480 15.183 -6.660 1.00 86.75 85 SER A N 1
ATOM 640 C CA . SER A 1 85 ? 21.880 16.420 -7.343 1.00 86.75 85 SER A CA 1
ATOM 641 C C . SER A 1 85 ? 21.790 16.344 -8.869 1.00 86.75 85 SER A C 1
ATOM 643 O O . SER A 1 85 ? 21.801 17.380 -9.528 1.00 86.75 85 SER A O 1
ATOM 645 N N . MET A 1 86 ? 21.696 15.140 -9.439 1.00 88.06 86 MET A N 1
ATOM 646 C CA . MET A 1 86 ? 21.553 14.941 -10.880 1.00 88.06 86 MET A CA 1
ATOM 647 C C . MET A 1 86 ? 20.111 15.128 -11.367 1.00 88.06 86 MET A C 1
ATOM 649 O O . MET A 1 86 ? 19.903 15.231 -12.573 1.00 88.06 86 MET A O 1
ATOM 653 N N . PHE A 1 87 ? 19.123 15.146 -10.463 1.00 90.12 87 PHE A N 1
ATOM 654 C CA . PHE A 1 87 ? 17.708 15.140 -10.823 1.00 90.12 87 PHE A CA 1
ATOM 655 C C . PHE A 1 87 ? 17.124 16.551 -10.962 1.00 90.12 87 PHE A C 1
ATOM 657 O O . PHE A 1 87 ? 17.277 17.396 -10.083 1.00 90.12 87 PHE A O 1
ATOM 664 N N . GLU A 1 88 ? 16.369 16.774 -12.036 1.00 91.38 88 GLU A N 1
ATOM 665 C CA . GLU A 1 88 ? 15.513 17.948 -12.213 1.00 91.38 88 GLU A CA 1
ATOM 666 C C . GLU A 1 88 ? 14.153 17.722 -11.530 1.00 91.38 88 GLU A C 1
ATOM 668 O O . GLU A 1 88 ? 13.493 16.702 -11.752 1.00 91.38 88 GLU A O 1
ATOM 673 N N . LEU A 1 89 ? 13.738 18.662 -10.677 1.00 92.19 89 LEU A N 1
ATOM 674 C CA . LEU A 1 89 ? 12.516 18.574 -9.873 1.00 92.19 89 LEU A CA 1
ATOM 675 C C . LEU A 1 89 ? 11.302 19.136 -10.628 1.00 92.19 89 LEU A C 1
ATOM 677 O O . LEU A 1 89 ? 11.290 20.300 -11.019 1.00 92.19 89 LEU A O 1
ATOM 681 N N . PHE A 1 90 ? 10.237 18.341 -10.710 1.00 92.69 90 PHE A N 1
ATOM 682 C CA . PHE A 1 90 ? 8.915 18.750 -11.185 1.00 92.69 90 PHE A CA 1
ATOM 683 C C . PHE A 1 90 ? 7.879 18.525 -10.083 1.00 92.69 90 PHE A C 1
ATOM 685 O O . PHE A 1 90 ? 7.816 17.438 -9.514 1.00 92.69 90 PHE A O 1
ATOM 692 N N . GLU A 1 91 ? 7.040 19.515 -9.781 1.00 94.00 91 GLU A N 1
ATOM 693 C CA . GLU A 1 91 ? 6.028 19.409 -8.722 1.00 94.00 91 GLU A CA 1
ATOM 694 C C . GLU A 1 91 ? 4.601 19.384 -9.284 1.00 94.00 91 GLU A C 1
ATOM 696 O O . GLU A 1 91 ? 4.199 20.257 -10.052 1.00 94.00 91 GLU A O 1
ATOM 701 N N . LEU A 1 92 ? 3.817 18.385 -8.869 1.00 92.62 92 LEU A N 1
ATOM 702 C CA . LEU A 1 92 ? 2.377 18.316 -9.109 1.00 92.62 92 LEU A CA 1
ATOM 703 C C . LEU A 1 92 ? 1.628 18.997 -7.961 1.00 92.62 92 LEU A C 1
ATOM 705 O O . LEU A 1 92 ? 1.691 18.548 -6.813 1.00 92.62 92 LEU A O 1
ATOM 709 N N . THR A 1 93 ? 0.887 20.053 -8.284 1.00 88.88 93 THR A N 1
ATOM 710 C CA . THR A 1 93 ? 0.243 20.934 -7.297 1.00 88.88 93 THR A CA 1
ATOM 711 C C . THR A 1 93 ? -1.269 20.736 -7.179 1.00 88.88 93 THR A C 1
ATOM 713 O O . THR A 1 93 ? -1.858 21.112 -6.168 1.00 88.88 93 THR A O 1
ATOM 716 N N . GLU A 1 94 ? -1.910 20.126 -8.176 1.00 87.81 94 GLU A N 1
ATOM 717 C CA . GLU A 1 94 ? -3.363 19.951 -8.207 1.00 87.81 94 GLU A CA 1
ATOM 718 C C . GLU A 1 94 ? -3.806 18.661 -7.496 1.00 87.81 94 GLU A C 1
ATOM 720 O O . GLU A 1 94 ? -3.354 17.562 -7.822 1.00 87.81 94 GLU A O 1
ATOM 725 N N . ILE A 1 95 ? -4.720 18.781 -6.526 1.00 85.12 95 ILE A N 1
ATOM 726 C CA . ILE A 1 95 ? -5.279 17.642 -5.783 1.00 85.12 95 ILE A CA 1
ATOM 727 C C . ILE A 1 95 ? -6.401 16.994 -6.599 1.00 85.12 95 ILE A C 1
ATOM 729 O O . ILE A 1 95 ? -7.485 17.551 -6.739 1.00 85.12 95 ILE A O 1
ATOM 733 N N . MET A 1 96 ? -6.165 15.769 -7.070 1.00 86.75 96 MET A N 1
ATOM 734 C CA . MET A 1 96 ? -7.106 15.031 -7.921 1.00 86.75 96 MET A CA 1
ATOM 735 C C . MET A 1 96 ? -8.071 14.145 -7.121 1.00 86.75 96 MET A C 1
ATOM 737 O O . MET A 1 96 ? -9.215 13.951 -7.524 1.00 86.75 96 MET A O 1
ATOM 741 N N . ARG A 1 97 ? -7.622 13.580 -5.989 1.00 84.94 97 ARG A N 1
ATOM 742 C CA . ARG A 1 97 ? -8.392 12.583 -5.218 1.00 84.94 97 ARG A CA 1
ATOM 743 C C . ARG A 1 97 ? -9.587 13.182 -4.469 1.00 84.94 97 ARG A C 1
ATOM 745 O O . ARG A 1 97 ? -10.639 12.559 -4.448 1.00 84.94 97 ARG A O 1
ATOM 752 N N . GLN A 1 98 ? -9.424 14.350 -3.848 1.00 84.62 98 GLN A N 1
ATOM 753 C CA . GLN A 1 98 ? -10.465 15.030 -3.060 1.00 84.62 98 GLN A CA 1
ATOM 754 C C . GLN A 1 98 ? -11.015 16.278 -3.767 1.00 84.62 98 GLN A C 1
ATOM 756 O O . GLN A 1 98 ? -11.393 17.245 -3.113 1.00 84.62 98 GLN A O 1
ATOM 761 N N . LYS A 1 99 ? -11.042 16.289 -5.105 1.00 79.31 99 LYS A N 1
ATOM 762 C CA . LYS A 1 99 ? -11.424 17.474 -5.895 1.00 79.31 99 LYS A CA 1
ATOM 763 C C . LYS A 1 99 ? -12.812 18.040 -5.542 1.00 79.31 99 LYS A C 1
ATOM 765 O O . LYS A 1 99 ? -13.015 19.249 -5.635 1.00 79.31 99 LYS A O 1
ATOM 770 N N . ASP A 1 100 ? -13.729 17.173 -5.109 1.00 86.94 100 ASP A N 1
ATOM 771 C CA . ASP A 1 100 ? -15.116 17.522 -4.788 1.00 86.94 100 ASP A CA 1
ATOM 772 C C . ASP A 1 100 ? -15.289 18.006 -3.330 1.00 86.94 100 ASP A C 1
ATOM 774 O O . ASP A 1 100 ? -16.323 18.575 -2.993 1.00 86.94 100 ASP A O 1
ATOM 778 N N . ASP A 1 101 ? -14.265 17.851 -2.478 1.00 89.50 101 ASP A N 1
ATOM 779 C CA . ASP A 1 101 ? -14.248 18.310 -1.080 1.00 89.50 101 ASP A CA 1
ATOM 780 C C . ASP A 1 101 ? -12.987 19.150 -0.807 1.00 89.50 101 ASP A C 1
ATOM 782 O O . ASP A 1 101 ? -11.975 18.694 -0.261 1.00 89.50 101 ASP A O 1
ATOM 786 N N . LYS A 1 102 ? -13.043 20.415 -1.243 1.00 87.25 102 LYS A N 1
ATOM 787 C CA . LYS A 1 102 ? -11.911 21.349 -1.154 1.00 87.25 102 LYS A CA 1
ATOM 788 C C . LYS A 1 102 ? -11.493 21.641 0.285 1.00 87.25 102 LYS A C 1
ATOM 790 O O . LYS A 1 102 ? -10.295 21.746 0.539 1.00 87.25 102 LYS A O 1
ATOM 795 N N . SER A 1 103 ? -12.439 21.780 1.216 1.00 90.94 103 SER A N 1
ATOM 796 C CA . SER A 1 103 ? -12.116 22.065 2.619 1.00 90.94 103 SER A CA 1
ATOM 797 C C . SER A 1 103 ? -11.367 20.893 3.249 1.00 90.94 103 SER A C 1
ATOM 799 O O . SER A 1 103 ? -10.351 21.103 3.910 1.00 90.94 103 SER A O 1
ATOM 801 N N . PHE A 1 104 ? -11.773 19.655 2.958 1.00 91.38 104 PHE A N 1
ATOM 802 C CA . PHE A 1 104 ? -11.040 18.477 3.412 1.00 91.38 104 PHE A CA 1
ATOM 803 C C . PHE A 1 104 ? -9.658 18.352 2.759 1.00 91.38 104 PHE A C 1
ATOM 805 O O . PHE A 1 104 ? -8.674 18.066 3.443 1.00 91.38 104 PHE A O 1
ATOM 812 N N . ALA A 1 105 ? -9.546 18.621 1.457 1.00 89.06 105 ALA A N 1
ATOM 813 C CA . ALA A 1 105 ? -8.266 18.617 0.747 1.00 89.06 105 ALA A CA 1
ATOM 814 C C . ALA A 1 105 ? -7.258 19.629 1.333 1.00 89.06 105 ALA A C 1
ATOM 816 O O . ALA A 1 105 ? -6.069 19.319 1.486 1.00 89.06 105 ALA A O 1
ATOM 817 N N . ILE A 1 106 ? -7.734 20.825 1.693 1.00 89.06 106 ILE A N 1
ATOM 818 C CA . ILE A 1 106 ? -6.938 21.868 2.353 1.00 89.06 106 ILE A CA 1
ATOM 819 C C . ILE A 1 106 ? -6.509 21.407 3.748 1.00 89.06 106 ILE A C 1
ATOM 821 O O . ILE A 1 106 ? -5.313 21.440 4.040 1.00 89.06 106 ILE A O 1
ATOM 825 N N . ALA A 1 107 ? -7.430 20.885 4.563 1.00 93.19 107 ALA A N 1
ATOM 826 C CA . ALA A 1 107 ? -7.107 20.375 5.895 1.00 93.19 107 ALA A CA 1
ATOM 827 C C . ALA A 1 107 ? -6.032 19.270 5.847 1.00 93.19 107 ALA A C 1
ATOM 829 O O . ALA A 1 107 ? -5.080 19.293 6.631 1.00 93.19 107 ALA A O 1
ATOM 830 N N . LEU A 1 108 ? -6.123 18.348 4.877 1.00 91.00 108 LEU A N 1
ATOM 831 C CA . LEU A 1 108 ? -5.124 17.297 4.634 1.00 91.00 108 LEU A CA 1
ATOM 832 C C . LEU A 1 108 ? -3.766 17.837 4.150 1.00 91.00 108 LEU A C 1
ATOM 834 O O . LEU A 1 108 ? -2.717 17.253 4.428 1.00 91.00 108 LEU A O 1
ATOM 838 N N . SER A 1 109 ? -3.760 18.953 3.429 1.00 88.50 109 SER A N 1
ATOM 839 C CA . SER A 1 109 ? -2.517 19.601 3.005 1.00 88.50 109 SER A CA 1
ATOM 840 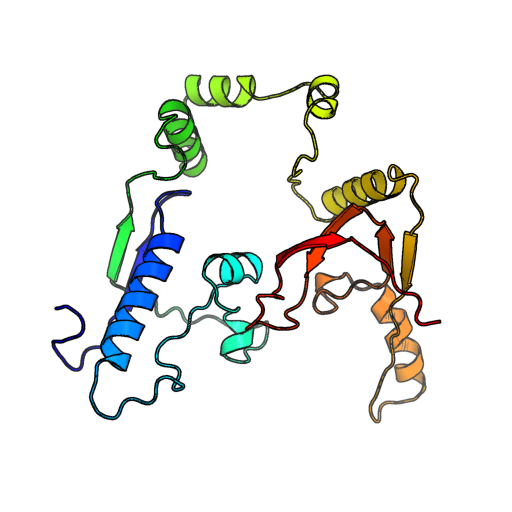C C . SER A 1 109 ? -1.855 20.345 4.165 1.00 88.50 109 SER A C 1
ATOM 842 O O . SER A 1 109 ? -0.638 20.278 4.333 1.00 88.50 109 SER A O 1
ATOM 844 N N . ASN A 1 110 ? -2.652 21.012 4.998 1.00 92.69 110 ASN A N 1
ATOM 845 C CA . ASN A 1 110 ? -2.179 21.746 6.166 1.00 92.69 110 ASN A CA 1
ATOM 846 C C . ASN A 1 110 ? -1.634 20.809 7.247 1.00 92.69 110 ASN A C 1
ATOM 848 O O . ASN A 1 110 ? -0.592 21.109 7.825 1.00 92.69 110 ASN A O 1
ATOM 852 N N . ILE A 1 111 ? -2.263 19.650 7.482 1.00 92.81 111 ILE A N 1
ATOM 853 C CA . ILE A 1 111 ? -1.715 18.637 8.402 1.00 92.81 111 ILE A CA 1
ATOM 854 C C . ILE A 1 111 ? -0.362 18.105 7.914 1.00 92.81 111 ILE A C 1
ATOM 856 O O . ILE A 1 111 ? 0.556 17.979 8.717 1.00 92.81 111 ILE A O 1
ATOM 860 N N . ALA A 1 112 ? -0.190 17.880 6.606 1.00 88.50 112 ALA A N 1
ATOM 861 C CA . ALA A 1 112 ? 1.087 17.436 6.044 1.00 88.50 112 ALA A CA 1
ATOM 862 C C . ALA A 1 112 ? 2.198 18.495 6.174 1.00 88.50 112 ALA A C 1
ATOM 864 O O . ALA A 1 112 ? 3.363 18.145 6.343 1.00 88.50 112 ALA A O 1
ATOM 865 N N . LYS A 1 113 ? 1.838 19.784 6.113 1.00 90.94 113 LYS A N 1
ATOM 866 C CA . LYS A 1 113 ? 2.759 20.922 6.286 1.00 90.94 113 LYS A CA 1
ATOM 867 C C . LYS A 1 113 ? 2.984 21.319 7.750 1.00 90.94 113 LYS A C 1
ATOM 869 O O . LYS A 1 113 ? 3.876 22.114 8.023 1.00 90.94 113 LYS A O 1
ATOM 874 N N . GLY A 1 114 ? 2.176 20.807 8.679 1.00 93.50 114 GLY A N 1
ATOM 875 C CA . GLY A 1 114 ? 2.192 21.220 10.084 1.00 93.50 114 GLY A CA 1
ATOM 876 C C . GLY A 1 114 ? 1.576 22.603 10.346 1.00 93.50 114 GLY A C 1
ATOM 877 O O . GLY A 1 114 ? 1.898 23.230 11.348 1.00 93.50 114 GLY A O 1
ATOM 878 N N . THR A 1 115 ? 0.696 23.091 9.466 1.00 96.12 115 THR A N 1
ATOM 879 C CA . THR A 1 115 ? 0.116 24.450 9.502 1.00 96.12 115 THR A CA 1
ATOM 880 C C . THR A 1 115 ? -1.410 24.435 9.648 1.00 96.12 115 THR A C 1
ATOM 882 O O . THR A 1 115 ? -2.109 25.194 8.980 1.00 96.12 115 THR A O 1
ATOM 885 N N . MET A 1 116 ? -1.951 23.526 10.463 1.00 95.50 116 MET A N 1
ATOM 886 C CA . MET A 1 116 ? -3.402 23.383 10.641 1.00 95.50 116 MET A CA 1
ATOM 887 C C . MET A 1 116 ? -4.044 24.609 11.297 1.00 95.50 116 MET A C 1
ATOM 889 O O . MET A 1 116 ? -3.547 25.130 12.294 1.00 95.50 116 MET A O 1
ATOM 893 N N . THR A 1 117 ? -5.199 25.011 10.774 1.00 96.50 117 THR A N 1
ATOM 894 C CA . THR A 1 117 ? -6.080 26.016 11.379 1.00 96.50 117 THR A CA 1
ATOM 895 C C . THR A 1 117 ? -7.065 25.375 12.363 1.00 96.50 117 THR A C 1
ATOM 897 O O . THR A 1 117 ? -7.239 24.154 12.401 1.00 96.50 117 THR A O 1
ATOM 900 N N . LEU A 1 118 ? -7.757 26.194 13.165 1.00 96.50 118 LEU A N 1
ATOM 901 C CA . LEU A 1 118 ? -8.809 25.698 14.059 1.00 96.50 118 LEU A CA 1
ATOM 902 C C . LEU A 1 118 ? -9.984 25.079 13.279 1.00 96.50 118 LEU A C 1
ATOM 904 O O . LEU A 1 118 ? -10.566 24.094 13.729 1.00 96.50 118 LEU A O 1
ATOM 908 N N . GLU A 1 119 ? -10.297 25.619 12.100 1.00 95.88 119 GLU A N 1
ATOM 909 C CA . GLU A 1 119 ? -11.313 25.071 11.195 1.00 95.88 119 GLU A CA 1
ATOM 910 C C . GLU A 1 119 ? -10.916 23.682 10.687 1.00 95.88 119 GLU A C 1
ATOM 912 O O . GLU A 1 119 ? -11.732 22.765 10.754 1.00 95.88 119 GLU A O 1
ATOM 917 N N . ASP A 1 120 ? -9.652 23.489 10.289 1.00 96.00 120 ASP A N 1
ATOM 918 C CA . ASP A 1 120 ? -9.130 22.179 9.873 1.00 96.00 120 ASP A CA 1
ATOM 919 C C . ASP A 1 120 ? -9.268 21.144 11.000 1.00 96.00 120 ASP A C 1
ATOM 921 O O . ASP A 1 120 ? -9.710 20.013 10.784 1.00 96.00 120 ASP A O 1
ATOM 925 N N . ILE A 1 121 ? -8.911 21.535 12.229 1.00 95.00 121 ILE A N 1
ATOM 926 C CA . ILE A 1 121 ? -9.002 20.665 13.408 1.00 95.00 121 ILE A CA 1
ATOM 927 C C . ILE A 1 121 ? -10.460 20.298 13.691 1.00 95.00 121 ILE A C 1
ATOM 929 O O . ILE A 1 121 ? -10.760 19.128 13.934 1.00 95.00 121 ILE A O 1
ATOM 933 N N . ASN A 1 122 ? -11.368 21.274 13.661 1.00 96.00 122 ASN A N 1
ATOM 934 C CA . ASN A 1 122 ? -12.791 21.041 13.892 1.00 96.00 122 ASN A CA 1
ATOM 935 C C . ASN A 1 122 ? -13.396 20.152 12.800 1.00 96.00 122 ASN A C 1
ATOM 937 O O . ASN A 1 122 ? -14.162 19.243 13.117 1.00 96.00 122 ASN A O 1
ATOM 941 N N . LEU A 1 123 ? -12.995 20.345 11.539 1.00 95.31 123 LEU A N 1
ATOM 942 C CA . LEU A 1 123 ? -13.395 19.491 10.426 1.00 95.31 123 LEU A CA 1
ATOM 943 C C . LEU A 1 123 ? -12.967 18.039 10.666 1.00 95.31 123 LEU A C 1
ATOM 945 O O . LEU A 1 123 ? -13.806 17.146 10.580 1.00 95.31 123 LEU A O 1
ATOM 949 N N . LEU A 1 124 ? -11.704 17.781 11.018 1.00 93.00 124 LEU A N 1
ATOM 950 C CA . LEU A 1 124 ? -11.244 16.413 11.292 1.00 93.00 124 LEU A CA 1
ATOM 951 C C . LEU A 1 124 ? -11.931 15.810 12.524 1.00 93.00 124 LEU A C 1
ATOM 953 O O . LEU A 1 124 ? -12.347 14.653 12.489 1.00 93.00 124 LEU A O 1
ATOM 957 N N . LYS A 1 125 ? -12.116 16.595 13.592 1.00 93.88 125 LYS A N 1
ATOM 958 C CA . LYS A 1 125 ? -12.828 16.149 14.800 1.00 93.88 125 LYS A CA 1
ATOM 959 C C . LYS A 1 125 ? -14.296 15.824 14.535 1.00 93.88 125 LYS A C 1
ATOM 961 O O . LYS A 1 125 ? -14.813 14.894 15.141 1.00 93.88 125 LYS A O 1
ATOM 966 N N . SER A 1 126 ? -14.949 16.522 13.604 1.00 92.44 126 SER A N 1
ATOM 967 C CA . SER A 1 126 ? -16.336 16.227 13.210 1.00 92.44 126 SER A CA 1
ATOM 968 C C . SER A 1 126 ? -16.510 14.839 12.579 1.00 92.44 126 SER A C 1
ATOM 970 O O . SER A 1 126 ? -17.625 14.331 12.507 1.00 92.44 126 SER A O 1
ATOM 972 N N . ARG A 1 127 ? -15.414 14.214 12.127 1.00 88.75 127 ARG A N 1
ATOM 973 C CA . ARG A 1 127 ? -15.399 12.866 11.539 1.00 88.75 127 ARG A CA 1
ATOM 974 C C . ARG A 1 127 ? -15.077 11.770 12.554 1.00 88.75 127 ARG A C 1
ATOM 976 O O . ARG A 1 127 ? -14.988 10.606 12.173 1.00 88.75 127 ARG A O 1
ATOM 983 N N . ILE A 1 128 ? -14.894 12.118 13.828 1.00 89.31 128 ILE A N 1
ATOM 984 C CA . ILE A 1 128 ? -14.767 11.133 14.900 1.00 89.31 128 ILE A CA 1
ATOM 985 C C . ILE A 1 128 ? -16.145 10.506 15.109 1.00 89.31 128 ILE A C 1
ATOM 987 O O . ILE A 1 128 ? -17.098 11.184 15.488 1.00 89.31 128 ILE A O 1
ATOM 991 N N . VAL A 1 129 ? -16.241 9.207 14.850 1.00 85.00 129 VAL A N 1
ATOM 992 C CA . VAL A 1 129 ? -17.452 8.413 15.072 1.00 85.00 129 VAL A CA 1
ATOM 993 C C . VAL A 1 129 ? -17.354 7.664 16.399 1.00 85.00 129 VAL A C 1
ATOM 995 O O . VAL A 1 129 ? -16.263 7.281 16.824 1.00 85.00 129 VAL A O 1
ATOM 998 N N . SER A 1 130 ? -18.493 7.463 17.064 1.00 84.19 130 SER A N 1
ATOM 999 C CA . SER A 1 130 ? -18.576 6.562 18.215 1.00 84.19 130 SER A CA 1
ATOM 1000 C C . SER A 1 130 ? -18.359 5.110 17.777 1.00 84.19 130 SER A C 1
ATOM 1002 O O . SER A 1 130 ? -18.541 4.764 16.608 1.00 84.19 130 SER A O 1
ATOM 1004 N N . THR A 1 131 ? -17.998 4.244 18.723 1.00 76.94 131 THR A N 1
ATOM 1005 C CA . THR A 1 131 ? -17.868 2.795 18.499 1.00 76.94 131 THR A CA 1
ATOM 1006 C C . THR A 1 131 ? -19.157 2.169 17.969 1.00 76.94 131 THR A C 1
ATOM 1008 O O . THR A 1 131 ? -19.093 1.347 17.066 1.00 76.94 131 THR A O 1
ATOM 1011 N N . GLU A 1 132 ? -20.318 2.611 18.451 1.00 75.06 132 GLU A N 1
ATOM 1012 C CA . GLU A 1 132 ? -21.636 2.137 17.995 1.00 75.06 132 GLU A CA 1
ATOM 1013 C C . GLU A 1 132 ? -21.874 2.446 16.509 1.00 75.06 132 GLU A C 1
ATOM 1015 O O . GLU A 1 132 ? -22.331 1.598 15.750 1.00 75.06 132 GLU A O 1
ATOM 1020 N N . ASN A 1 133 ? -21.491 3.643 16.056 1.00 73.94 133 ASN A N 1
ATOM 1021 C CA . ASN A 1 133 ? -21.616 4.025 14.648 1.00 73.94 133 ASN A CA 1
ATOM 1022 C C . ASN A 1 133 ? -20.596 3.302 13.756 1.00 73.94 133 ASN A C 1
ATOM 1024 O O . ASN A 1 133 ? -20.843 3.126 12.566 1.00 73.94 133 ASN A O 1
ATOM 1028 N N . LEU A 1 134 ? -19.453 2.884 14.312 1.00 75.81 134 LEU A N 1
ATOM 1029 C CA . LEU A 1 134 ? -18.454 2.096 13.589 1.00 75.81 134 LEU A CA 1
ATOM 1030 C C . LEU A 1 134 ? -18.982 0.693 13.259 1.00 75.81 134 LEU A C 1
ATOM 1032 O O . LEU A 1 134 ? -18.698 0.190 12.176 1.00 75.81 134 LEU A O 1
ATOM 1036 N N . GLU A 1 135 ? -19.780 0.094 14.148 1.00 71.69 135 GLU A N 1
ATOM 1037 C CA . GLU A 1 135 ? -20.430 -1.207 13.915 1.00 71.69 135 GLU A CA 1
ATOM 1038 C C . GLU A 1 135 ? -21.445 -1.165 12.763 1.00 71.69 135 GLU A C 1
ATOM 1040 O O . GLU A 1 135 ? -21.731 -2.195 12.157 1.00 71.69 135 GLU A O 1
ATOM 1045 N N . MET A 1 136 ? -21.955 0.022 12.419 1.00 75.44 136 MET A N 1
ATOM 1046 C CA . MET A 1 136 ? -22.858 0.211 11.280 1.00 75.44 136 MET A CA 1
ATOM 1047 C C . MET A 1 136 ? -22.129 0.278 9.933 1.00 75.44 136 MET A C 1
ATOM 1049 O O . MET A 1 136 ? -22.776 0.213 8.887 1.00 75.44 136 MET A O 1
ATOM 1053 N N . ILE A 1 137 ? -20.804 0.450 9.931 1.00 81.06 137 ILE A N 1
ATOM 1054 C CA . ILE A 1 137 ? -20.022 0.480 8.697 1.00 81.06 137 ILE A CA 1
ATOM 1055 C C . ILE A 1 137 ? -19.763 -0.960 8.271 1.00 81.06 137 ILE A C 1
ATOM 1057 O O . ILE A 1 137 ? -19.109 -1.725 8.977 1.00 81.06 137 ILE A O 1
ATOM 1061 N N . GLU A 1 138 ? -20.263 -1.322 7.095 1.00 81.12 138 GLU A N 1
ATOM 1062 C CA . GLU A 1 138 ? -20.029 -2.644 6.532 1.00 81.12 138 GLU A CA 1
ATOM 1063 C C . GLU A 1 138 ? -18.577 -2.768 6.045 1.00 81.12 138 GLU A C 1
ATOM 1065 O O . GLU A 1 138 ? -18.101 -1.968 5.239 1.00 81.12 138 GLU A O 1
ATOM 1070 N N . ASP A 1 139 ? -17.879 -3.790 6.545 1.00 80.19 139 ASP A N 1
ATOM 1071 C CA . ASP A 1 139 ? -16.560 -4.225 6.070 1.00 80.19 139 ASP A CA 1
ATOM 1072 C C . ASP A 1 139 ? -15.476 -3.110 5.995 1.00 80.19 139 ASP A C 1
ATOM 1074 O O . ASP A 1 139 ? -14.818 -2.927 4.956 1.00 80.19 139 ASP A O 1
ATOM 1078 N N . PRO A 1 140 ? -15.261 -2.342 7.089 1.00 86.12 140 PRO A N 1
ATOM 1079 C CA . PRO A 1 140 ? -14.345 -1.211 7.097 1.00 86.12 140 PRO A CA 1
ATOM 1080 C C . PRO A 1 140 ? -12.883 -1.660 7.019 1.00 86.12 140 PRO A C 1
ATOM 1082 O O . PRO A 1 140 ? -12.473 -2.673 7.588 1.00 86.12 140 PRO A O 1
ATOM 1085 N N . ILE A 1 141 ? -12.050 -0.840 6.374 1.00 86.81 141 ILE A N 1
ATOM 1086 C CA . ILE A 1 141 ? -10.593 -0.974 6.465 1.00 86.81 141 ILE A CA 1
ATOM 1087 C C . ILE A 1 141 ? -10.112 -0.157 7.661 1.00 86.81 141 ILE A C 1
ATOM 1089 O O . ILE A 1 141 ? -10.176 1.072 7.650 1.00 86.81 141 ILE A O 1
ATOM 1093 N N . MET A 1 142 ? -9.584 -0.848 8.667 1.00 89.50 142 MET A N 1
ATOM 1094 C CA . MET A 1 142 ? -9.035 -0.227 9.868 1.00 89.50 142 MET A CA 1
ATOM 1095 C C . MET A 1 142 ? -7.532 0.022 9.711 1.00 89.50 142 MET A C 1
ATOM 1097 O O . MET A 1 142 ? -6.781 -0.870 9.316 1.00 89.50 142 MET A O 1
ATOM 1101 N N . ILE A 1 143 ? -7.088 1.240 10.025 1.00 91.31 143 ILE A N 1
ATOM 1102 C CA . ILE A 1 143 ? -5.676 1.640 9.986 1.00 91.31 143 ILE A CA 1
ATOM 1103 C C . ILE A 1 143 ? -5.204 1.872 11.421 1.00 91.31 143 ILE A C 1
ATOM 1105 O O . ILE A 1 143 ? -5.811 2.650 12.155 1.00 91.31 143 ILE A O 1
ATOM 1109 N N . PHE A 1 144 ? -4.104 1.223 11.802 1.00 93.56 144 PHE A N 1
ATOM 1110 C CA . PHE A 1 144 ? -3.507 1.321 13.134 1.00 93.56 144 PHE A CA 1
ATOM 1111 C C . PHE A 1 144 ? -2.077 1.854 13.065 1.00 93.56 144 PHE A C 1
ATOM 1113 O O . PHE A 1 144 ? -1.456 1.889 12.001 1.00 93.56 144 PHE A O 1
ATOM 1120 N N . ARG A 1 145 ? -1.546 2.270 14.218 1.00 92.88 145 ARG A N 1
ATOM 1121 C CA . ARG A 1 145 ? -0.187 2.809 14.324 1.00 92.88 145 ARG A CA 1
ATOM 1122 C C . ARG A 1 145 ? 0.873 1.709 14.306 1.00 92.88 145 ARG A C 1
ATOM 1124 O O . ARG A 1 145 ? 1.982 1.954 13.837 1.00 92.88 145 ARG A O 1
ATOM 1131 N N . SER A 1 146 ? 0.566 0.535 14.850 1.00 91.44 146 SER A N 1
ATOM 1132 C CA . SER A 1 146 ? 1.519 -0.566 14.996 1.00 91.44 146 SER A CA 1
ATOM 1133 C C . SER A 1 146 ? 0.972 -1.894 14.481 1.00 91.44 146 SER A C 1
ATOM 1135 O O . SER A 1 146 ? -0.227 -2.154 14.549 1.00 91.44 146 SER A O 1
ATOM 1137 N N . ASN A 1 147 ? 1.869 -2.775 14.029 1.00 87.69 147 ASN A N 1
ATOM 1138 C CA . ASN A 1 147 ? 1.486 -4.118 13.585 1.00 87.69 147 ASN A CA 1
ATOM 1139 C C . ASN A 1 147 ? 0.861 -4.943 14.719 1.00 87.69 147 ASN A C 1
ATOM 1141 O O . ASN A 1 147 ? -0.077 -5.679 14.471 1.00 87.69 147 ASN A O 1
ATOM 1145 N N . ALA A 1 148 ? 1.299 -4.762 15.970 1.00 90.12 148 ALA A N 1
ATOM 1146 C CA . ALA A 1 148 ? 0.707 -5.465 17.109 1.00 90.12 148 ALA A CA 1
ATOM 1147 C C . ALA A 1 148 ? -0.783 -5.121 17.305 1.00 90.12 148 ALA A C 1
ATOM 1149 O O . ALA A 1 148 ? -1.583 -5.996 17.627 1.00 90.12 148 ALA A O 1
ATOM 1150 N N . GLU A 1 149 ? -1.173 -3.860 17.083 1.00 94.44 149 GLU A N 1
ATOM 1151 C CA . GLU A 1 149 ? -2.583 -3.446 17.110 1.00 94.44 149 GLU A CA 1
ATOM 1152 C C . GLU A 1 149 ? -3.362 -4.026 15.923 1.00 94.44 149 GLU A C 1
ATOM 1154 O O . GLU A 1 149 ? -4.484 -4.497 16.112 1.00 94.44 149 GLU A O 1
ATOM 1159 N N . VAL A 1 150 ? -2.753 -4.042 14.728 1.00 91.06 150 VAL A N 1
ATOM 1160 C CA . VAL A 1 150 ? -3.321 -4.696 13.535 1.00 91.06 150 VAL A CA 1
ATOM 1161 C C . VAL A 1 150 ? -3.583 -6.177 13.816 1.00 91.06 150 VAL A C 1
ATOM 1163 O O . VAL A 1 150 ? -4.693 -6.652 13.592 1.00 91.06 150 VAL A O 1
ATOM 1166 N N . ASP A 1 151 ? -2.600 -6.896 14.355 1.00 90.50 151 ASP A N 1
ATOM 1167 C CA . ASP A 1 151 ? -2.682 -8.330 14.636 1.00 90.50 151 ASP A CA 1
ATOM 1168 C C . ASP A 1 151 ? -3.739 -8.630 15.703 1.00 90.50 151 ASP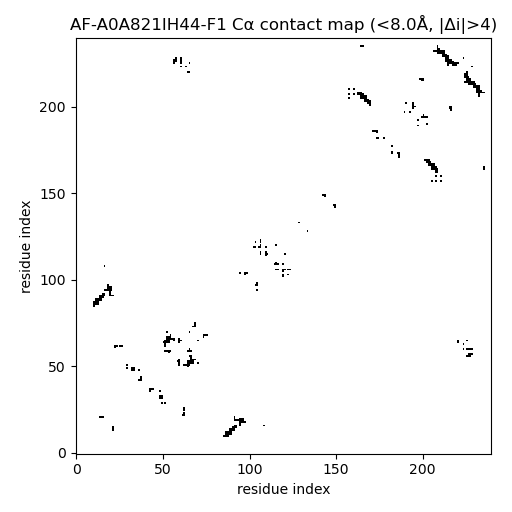 A C 1
ATOM 1170 O O . ASP A 1 151 ? -4.558 -9.540 15.539 1.00 90.50 151 ASP A O 1
ATOM 1174 N N . ALA A 1 152 ? -3.785 -7.832 16.774 1.00 92.81 152 ALA A N 1
ATOM 1175 C CA . ALA A 1 152 ? -4.788 -7.969 17.824 1.00 92.81 152 ALA A CA 1
ATOM 1176 C C . ALA A 1 152 ? -6.212 -7.723 17.298 1.00 92.81 152 ALA A C 1
ATOM 1178 O O . ALA A 1 152 ? -7.137 -8.454 17.659 1.00 92.81 152 ALA A O 1
ATOM 1179 N N . TYR A 1 153 ? -6.400 -6.715 16.441 1.00 92.44 153 TYR A N 1
ATOM 1180 C CA . TYR A 1 153 ? -7.693 -6.432 15.823 1.00 92.44 153 TYR A CA 1
ATOM 1181 C C . TYR A 1 153 ? -8.101 -7.536 14.842 1.00 92.44 153 TYR A C 1
ATOM 1183 O O . TYR A 1 153 ? -9.192 -8.091 14.965 1.00 92.44 153 TYR A O 1
ATOM 1191 N N . ASN A 1 154 ? -7.209 -7.921 13.927 1.00 92.19 154 ASN A N 1
ATOM 1192 C CA . ASN A 1 154 ? -7.469 -8.970 12.942 1.00 92.19 154 ASN A CA 1
ATOM 1193 C C . ASN A 1 154 ? -7.791 -10.311 13.611 1.00 92.19 154 ASN A C 1
ATOM 1195 O O . ASN A 1 154 ? -8.712 -10.997 13.181 1.00 92.19 154 ASN A O 1
ATOM 1199 N N . THR A 1 155 ? -7.104 -10.657 14.704 1.00 91.25 155 THR A N 1
ATOM 1200 C CA . THR A 1 155 ? -7.401 -11.869 15.487 1.00 91.25 155 THR A CA 1
ATOM 1201 C C . THR A 1 155 ? -8.828 -11.846 16.034 1.00 91.25 155 THR A C 1
ATOM 1203 O O . THR A 1 155 ? -9.537 -12.846 15.948 1.00 91.25 155 THR A O 1
ATOM 1206 N N . LYS A 1 156 ? -9.288 -10.700 16.557 1.00 90.88 156 LYS A N 1
ATOM 1207 C CA . LYS A 1 156 ? -10.670 -10.542 17.040 1.00 90.88 156 LYS A CA 1
ATOM 1208 C C . LYS A 1 156 ? -11.690 -10.669 15.911 1.00 90.88 156 LYS A C 1
ATOM 1210 O O . LYS A 1 156 ? -12.702 -11.336 16.100 1.00 90.88 156 LYS A O 1
ATOM 1215 N N . VAL A 1 157 ? -11.416 -10.070 14.751 1.00 90.00 157 VAL A N 1
ATOM 1216 C CA . VAL A 1 157 ? -12.287 -10.170 13.568 1.00 90.00 157 VAL A CA 1
ATOM 1217 C C . VAL A 1 157 ? -12.366 -11.613 13.066 1.00 90.00 157 VAL A C 1
ATOM 1219 O O . VAL A 1 157 ? -13.450 -12.120 12.812 1.00 90.00 157 VAL A O 1
ATOM 1222 N N . LEU A 1 158 ? -11.242 -12.325 12.976 1.00 90.56 158 LEU A N 1
ATOM 1223 C CA . LEU A 1 158 ? -11.246 -13.737 12.578 1.00 90.56 158 LEU A CA 1
ATOM 1224 C C . LEU A 1 158 ? -11.975 -14.627 13.592 1.00 90.56 158 LEU A C 1
ATOM 1226 O O . LEU A 1 158 ? -12.636 -15.587 13.198 1.00 90.56 158 LEU A O 1
ATOM 1230 N N . ALA A 1 159 ? -11.874 -14.309 14.885 1.00 88.94 159 ALA A N 1
ATOM 1231 C CA . ALA A 1 159 ? -12.581 -15.024 15.940 1.00 88.94 159 ALA A CA 1
ATOM 1232 C C . ALA A 1 159 ? -14.098 -14.772 15.925 1.00 88.94 159 ALA A C 1
ATOM 1234 O O . ALA A 1 159 ? -14.850 -15.670 16.292 1.00 88.94 159 ALA A O 1
ATOM 1235 N N . SER A 1 160 ? -14.560 -13.592 15.491 1.00 88.19 160 SER A N 1
ATOM 1236 C CA . SER A 1 160 ? -15.996 -13.288 15.384 1.00 88.19 160 SER A CA 1
ATOM 1237 C C . SER A 1 160 ? -16.659 -13.916 14.154 1.00 88.19 160 SER A C 1
ATOM 1239 O O . SER A 1 160 ? -17.876 -14.116 14.145 1.00 88.19 160 SER A O 1
ATOM 1241 N N . LEU A 1 161 ? -15.875 -14.291 13.137 1.00 85.69 161 LEU A N 1
ATOM 1242 C CA . LEU A 1 161 ? -16.332 -15.121 12.024 1.00 85.69 161 LEU A CA 1
ATOM 1243 C C . LEU A 1 161 ? -16.562 -16.556 12.532 1.00 85.69 161 LEU A C 1
ATOM 1245 O O . LEU A 1 161 ? -15.680 -17.421 12.480 1.00 85.69 161 LEU A O 1
ATOM 1249 N N . ASN A 1 162 ? -17.776 -16.808 13.029 1.00 80.31 162 ASN A N 1
ATOM 1250 C CA . ASN A 1 162 ? -18.290 -18.112 13.475 1.00 80.31 162 ASN A CA 1
ATOM 1251 C C . ASN A 1 162 ? -18.505 -19.095 12.300 1.00 80.31 162 ASN A C 1
ATOM 1253 O O . ASN A 1 162 ? -19.552 -19.724 12.173 1.00 80.31 162 ASN A O 1
ATOM 1257 N N . ILE A 1 163 ? -17.519 -19.194 11.410 1.00 86.56 163 ILE A N 1
ATOM 1258 C CA . ILE A 1 163 ? -17.506 -20.012 10.196 1.00 86.56 163 ILE A CA 1
ATOM 1259 C C . ILE A 1 163 ? -16.377 -21.039 10.329 1.00 86.56 163 ILE A C 1
ATOM 1261 O O . ILE A 1 163 ? -15.383 -20.805 11.031 1.00 86.56 163 ILE A O 1
ATOM 1265 N N . GLU A 1 164 ? -16.525 -22.183 9.665 1.00 80.44 164 GLU A N 1
ATOM 1266 C CA . GLU A 1 164 ? -15.454 -23.166 9.536 1.00 80.44 164 GLU A CA 1
ATOM 1267 C C . GLU A 1 164 ? -14.193 -22.525 8.932 1.00 80.44 164 GLU A C 1
ATOM 1269 O O . GLU A 1 164 ? -14.242 -21.613 8.100 1.00 80.44 164 GLU A O 1
ATOM 1274 N N . GLY A 1 165 ? -13.044 -22.965 9.424 1.00 88.06 165 GLY A N 1
ATOM 1275 C CA . GLY A 1 165 ? -11.753 -22.438 9.028 1.00 88.06 165 GLY A CA 1
ATOM 1276 C C . GLY A 1 165 ? -10.675 -23.500 9.115 1.00 88.06 165 GLY A C 1
ATOM 1277 O O . GLY A 1 165 ? -10.912 -24.623 9.558 1.00 88.06 165 GLY A O 1
ATOM 1278 N N . ALA A 1 166 ? -9.471 -23.121 8.719 1.00 92.06 166 ALA A N 1
ATOM 1279 C CA . ALA A 1 166 ? -8.288 -23.951 8.841 1.00 92.06 166 ALA A CA 1
ATOM 1280 C C . ALA A 1 166 ? -7.172 -23.161 9.512 1.00 92.06 166 ALA A C 1
ATOM 1282 O O . ALA A 1 166 ? -7.087 -21.942 9.386 1.00 92.06 166 ALA A O 1
ATOM 1283 N N . THR A 1 167 ? -6.280 -23.873 10.182 1.00 92.06 167 THR A N 1
ATOM 1284 C CA . THR A 1 167 ? -5.014 -23.308 10.633 1.00 92.06 167 THR A CA 1
ATOM 1285 C C . THR A 1 167 ? -3.905 -23.936 9.806 1.00 92.06 167 THR A C 1
ATOM 1287 O O . THR A 1 167 ? -3.750 -25.156 9.801 1.00 92.06 167 THR A O 1
ATOM 1290 N N . ALA A 1 168 ? -3.119 -23.099 9.137 1.00 91.00 168 ALA A N 1
ATOM 1291 C CA . ALA A 1 168 ? -1.893 -23.504 8.469 1.00 91.00 168 ALA A CA 1
ATOM 1292 C C . ALA A 1 168 ? -0.700 -23.146 9.364 1.00 91.00 168 ALA A C 1
ATOM 1294 O O . ALA A 1 168 ? -0.493 -21.976 9.688 1.00 91.00 168 ALA A O 1
ATOM 1295 N N . ASN A 1 169 ? 0.072 -24.151 9.779 1.00 90.94 169 ASN A N 1
ATOM 1296 C CA . ASN A 1 169 ? 1.330 -23.949 10.500 1.00 90.94 169 ASN A CA 1
ATOM 1297 C C . ASN A 1 169 ? 2.497 -24.042 9.513 1.00 90.94 169 ASN A C 1
ATOM 1299 O O . ASN A 1 169 ? 2.475 -24.886 8.616 1.00 90.94 169 ASN A O 1
ATOM 1303 N N . ALA A 1 170 ? 3.509 -23.198 9.689 1.00 89.12 170 ALA A N 1
ATOM 1304 C CA . ALA A 1 170 ? 4.721 -23.247 8.888 1.00 89.12 170 ALA A CA 1
ATOM 1305 C C . ALA A 1 170 ? 5.479 -24.565 9.114 1.00 89.12 170 ALA A C 1
ATOM 1307 O O . ALA A 1 170 ? 5.492 -25.124 10.216 1.00 89.12 170 ALA A O 1
ATOM 1308 N N . TYR A 1 171 ? 6.112 -25.050 8.047 1.00 86.00 171 TYR A N 1
ATOM 1309 C CA . TYR A 1 171 ? 6.995 -26.207 8.077 1.00 86.00 171 TYR A CA 1
ATOM 1310 C C . TYR A 1 171 ? 8.433 -25.743 7.841 1.00 86.00 171 TYR A C 1
ATOM 1312 O O . TYR A 1 171 ? 8.838 -25.489 6.707 1.00 86.00 171 TYR A O 1
ATOM 1320 N N . ASP A 1 172 ? 9.194 -25.628 8.929 1.00 84.38 172 ASP A N 1
ATOM 1321 C CA . ASP A 1 172 ? 10.554 -25.094 8.911 1.00 84.38 172 ASP A CA 1
ATOM 1322 C C . ASP A 1 172 ? 11.591 -26.221 8.959 1.00 84.38 172 ASP A C 1
ATOM 1324 O O . ASP A 1 172 ? 11.543 -27.097 9.827 1.00 84.38 172 ASP A O 1
ATOM 1328 N N . PHE A 1 173 ? 12.582 -26.173 8.068 1.00 80.88 173 PHE A N 1
ATOM 1329 C CA . PHE A 1 173 ? 13.713 -27.100 8.066 1.00 80.88 173 PHE A CA 1
ATOM 1330 C C . PHE A 1 173 ? 15.025 -26.373 7.749 1.00 80.88 173 PHE A C 1
ATOM 1332 O O . PHE A 1 173 ? 15.046 -25.338 7.088 1.00 80.88 173 PHE A O 1
ATOM 1339 N N . CYS A 1 174 ? 16.140 -26.912 8.247 1.00 80.25 174 CYS A N 1
ATOM 1340 C CA . CYS A 1 174 ? 17.476 -26.347 8.058 1.00 80.25 174 CYS A CA 1
ATOM 1341 C C . CYS A 1 174 ? 18.312 -27.263 7.154 1.00 80.25 174 CYS A C 1
ATOM 1343 O O . CYS A 1 174 ? 18.412 -28.464 7.409 1.00 80.25 174 CYS A O 1
ATOM 1345 N N . VAL A 1 175 ? 18.936 -26.693 6.120 1.00 79.19 175 VAL A N 1
ATOM 1346 C CA . VAL A 1 175 ? 19.820 -27.394 5.173 1.00 79.19 175 VAL A CA 1
ATOM 1347 C C . VAL A 1 175 ? 21.225 -26.784 5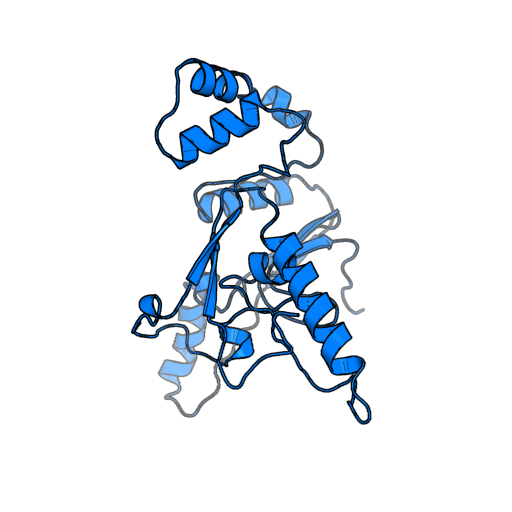.242 1.00 79.19 175 VAL A C 1
ATOM 1349 O O . VAL A 1 175 ? 21.360 -25.570 5.361 1.00 79.19 175 VAL A O 1
ATOM 1352 N N . GLY A 1 176 ? 22.271 -27.615 5.180 1.00 77.75 176 GLY A N 1
ATOM 1353 C CA . GLY A 1 176 ? 23.680 -27.186 5.142 1.00 77.75 176 GLY A CA 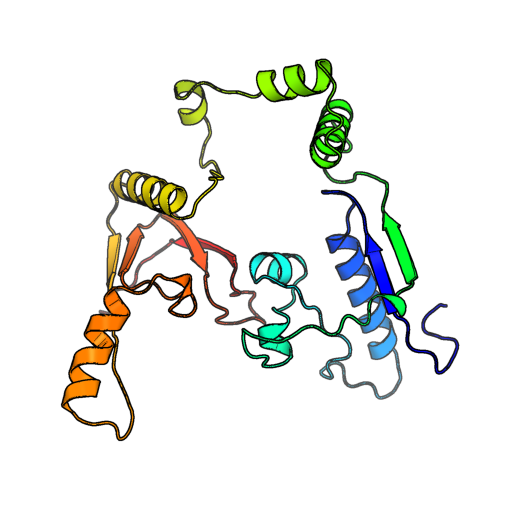1
ATOM 1354 C C . GLY A 1 176 ? 24.620 -28.129 5.899 1.00 77.75 176 GLY A C 1
ATOM 1355 O O . GLY A 1 176 ? 24.154 -29.078 6.519 1.00 77.75 176 GLY A O 1
ATOM 1356 N N . ASP A 1 177 ? 25.927 -27.859 5.908 1.00 79.75 177 ASP A N 1
ATOM 1357 C CA . ASP A 1 177 ? 26.960 -28.733 6.511 1.00 79.75 177 ASP A CA 1
ATOM 1358 C C . ASP A 1 177 ? 27.333 -28.370 7.963 1.00 79.75 177 ASP A C 1
ATOM 1360 O O . ASP A 1 177 ? 28.351 -28.801 8.499 1.00 79.75 177 ASP A O 1
ATOM 1364 N N . GLY A 1 178 ? 26.503 -27.566 8.634 1.00 74.75 178 GLY A N 1
ATOM 1365 C CA . GLY A 1 178 ? 26.736 -27.159 10.022 1.00 74.75 178 GLY A CA 1
ATOM 1366 C C . GLY A 1 178 ? 26.657 -28.312 11.035 1.00 74.75 178 GLY A C 1
ATOM 1367 O O . GLY A 1 178 ? 26.031 -29.347 10.785 1.00 74.75 178 GLY A O 1
ATOM 1368 N N . LEU A 1 179 ? 27.244 -28.096 12.220 1.00 79.12 179 LEU A N 1
ATOM 1369 C CA . LEU A 1 179 ? 27.150 -29.008 13.368 1.00 79.12 179 LEU A CA 1
ATOM 1370 C C . LEU A 1 179 ? 25.689 -29.370 13.684 1.00 79.12 179 LEU A C 1
ATOM 1372 O O . LEU A 1 179 ? 24.819 -28.498 13.719 1.00 79.12 179 LEU A O 1
ATOM 1376 N N . ALA A 1 180 ? 25.434 -30.646 13.994 1.00 77.19 180 ALA A N 1
ATOM 1377 C CA . ALA A 1 180 ? 24.097 -31.153 14.327 1.00 77.19 180 ALA A CA 1
ATOM 1378 C C . ALA A 1 180 ? 23.428 -30.364 15.470 1.00 77.19 180 ALA A C 1
ATOM 1380 O O . ALA A 1 180 ? 22.258 -30.005 15.379 1.00 77.19 180 ALA A O 1
ATOM 1381 N N . SER A 1 181 ? 24.208 -29.975 16.483 1.00 76.38 181 SER A N 1
ATOM 1382 C CA . SER A 1 181 ? 23.742 -29.164 17.616 1.00 76.38 181 SER A CA 1
ATOM 1383 C C . SER A 1 181 ? 23.268 -27.757 17.230 1.00 76.38 181 SER A C 1
ATOM 1385 O O . SER A 1 181 ? 22.472 -27.156 17.950 1.00 76.38 181 SER A O 1
ATOM 1387 N N . ILE A 1 182 ? 23.748 -27.213 16.108 1.00 73.94 182 ILE A N 1
ATOM 1388 C CA . ILE A 1 182 ? 23.292 -25.931 15.560 1.00 73.94 182 ILE A CA 1
ATOM 1389 C C . ILE A 1 182 ? 22.015 -26.154 14.749 1.00 73.94 182 ILE A C 1
ATOM 1391 O O . ILE A 1 182 ? 21.046 -25.420 14.933 1.00 73.94 182 ILE A O 1
ATOM 1395 N N . LYS A 1 183 ? 21.975 -27.203 13.918 1.00 72.25 183 LYS A N 1
ATOM 1396 C CA . LYS A 1 183 ? 20.799 -27.555 13.105 1.00 72.25 183 LYS A CA 1
ATOM 1397 C C . LYS A 1 183 ? 19.542 -27.799 13.940 1.00 72.25 183 LYS A C 1
ATOM 1399 O O . LYS A 1 183 ? 18.462 -27.424 13.506 1.00 72.25 183 LYS A O 1
ATOM 1404 N N . GLU A 1 184 ? 19.674 -28.355 15.144 1.00 74.56 184 GLU A N 1
ATOM 1405 C CA . GLU A 1 184 ? 18.544 -28.540 16.070 1.00 74.56 184 GLU A CA 1
ATOM 1406 C C . GLU A 1 184 ? 18.061 -27.224 16.708 1.00 74.56 184 GLU A C 1
ATOM 1408 O O . GLU A 1 184 ? 16.872 -27.045 16.985 1.00 74.56 184 GLU A O 1
ATOM 1413 N N . LYS A 1 185 ? 18.969 -26.266 16.928 1.00 77.38 185 LYS A N 1
AT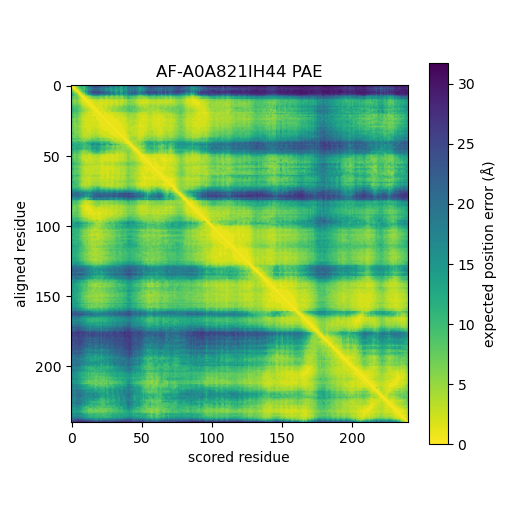OM 1414 C CA . LYS A 1 185 ? 18.645 -24.980 17.567 1.00 77.38 185 LYS A CA 1
ATOM 1415 C C . LYS A 1 185 ? 18.055 -23.959 16.598 1.00 77.38 185 LYS A C 1
ATOM 1417 O O . LYS A 1 185 ? 17.262 -23.120 17.021 1.00 77.38 185 LYS A O 1
ATOM 1422 N N . VAL A 1 186 ? 18.412 -24.022 15.315 1.00 78.00 186 VAL A N 1
ATOM 1423 C CA . VAL A 1 186 ? 17.979 -23.044 14.303 1.00 78.00 186 VAL A CA 1
ATOM 1424 C C . VAL A 1 186 ? 16.447 -22.978 14.162 1.00 78.00 186 VAL A C 1
ATOM 1426 O O . VAL A 1 186 ? 15.916 -21.885 14.357 1.00 78.00 186 VAL A O 1
ATOM 1429 N N . PRO A 1 187 ? 15.702 -24.083 13.941 1.00 77.50 187 PRO A N 1
ATOM 1430 C CA . PRO A 1 187 ? 14.240 -24.026 13.826 1.00 77.50 187 PRO A CA 1
ATOM 1431 C C . PRO A 1 187 ? 13.561 -23.491 15.093 1.00 77.50 187 PRO A C 1
ATOM 1433 O O . PRO A 1 187 ? 12.569 -22.773 15.025 1.00 77.50 187 PRO A O 1
ATOM 1436 N N . SER A 1 188 ? 14.121 -23.800 16.264 1.00 76.69 188 SER A N 1
ATOM 1437 C CA . SER A 1 188 ? 13.611 -23.320 17.554 1.00 76.69 188 SER A CA 1
ATOM 1438 C C . SER A 1 188 ? 13.746 -21.801 17.694 1.00 76.69 188 SER A C 1
ATOM 1440 O O . SER A 1 188 ? 12.848 -21.148 18.218 1.00 76.69 188 SER A O 1
ATOM 1442 N N . ASN A 1 189 ? 14.843 -21.233 17.189 1.00 79.06 189 ASN A N 1
ATOM 1443 C CA . ASN A 1 189 ? 15.075 -19.791 17.207 1.00 79.06 189 ASN A CA 1
ATOM 1444 C C . ASN A 1 189 ? 14.200 -19.048 16.191 1.00 79.06 189 ASN A C 1
ATOM 1446 O O . ASN A 1 189 ? 13.726 -17.957 16.500 1.00 79.06 189 ASN A O 1
ATOM 1450 N N . VAL A 1 190 ? 13.948 -19.642 15.017 1.00 80.31 190 VAL A N 1
ATOM 1451 C CA . VAL A 1 190 ? 13.102 -19.043 13.966 1.00 80.31 190 VAL A CA 1
ATOM 1452 C C . VAL A 1 190 ? 11.680 -18.777 14.466 1.00 80.31 190 VAL A C 1
ATOM 1454 O O . VAL A 1 190 ? 11.102 -17.749 14.134 1.00 80.31 190 VAL A O 1
ATOM 1457 N N . LYS A 1 191 ? 11.148 -19.621 15.359 1.00 80.38 191 LYS A N 1
ATOM 1458 C CA . LYS A 1 191 ? 9.817 -19.431 15.969 1.00 80.38 191 LYS A CA 1
ATOM 1459 C C . LYS A 1 191 ? 9.668 -18.144 16.785 1.00 80.38 191 LYS A C 1
ATOM 1461 O O . LYS A 1 191 ? 8.545 -17.709 17.013 1.00 80.38 191 LYS A O 1
ATOM 1466 N N . ASN A 1 192 ? 10.777 -17.558 17.240 1.00 81.25 192 ASN A N 1
ATOM 1467 C CA . ASN A 1 192 ? 10.777 -16.315 18.013 1.00 81.25 192 ASN A CA 1
ATOM 1468 C C . ASN A 1 192 ? 10.967 -15.068 17.137 1.00 81.25 192 ASN A C 1
ATOM 1470 O O . ASN A 1 192 ? 10.917 -13.951 17.653 1.00 81.25 192 ASN A O 1
ATOM 1474 N N . LEU A 1 193 ? 11.218 -15.248 15.838 1.00 80.94 193 LEU A N 1
ATOM 1475 C CA . LEU A 1 193 ? 11.387 -14.151 14.897 1.00 80.94 193 LEU A CA 1
ATOM 1476 C C . LEU A 1 193 ? 10.037 -13.536 14.539 1.00 80.94 193 LEU A C 1
ATOM 1478 O O . LEU A 1 193 ? 9.010 -14.213 14.466 1.00 80.94 193 LEU A O 1
ATOM 1482 N N . LYS A 1 194 ? 10.036 -12.230 14.282 1.00 78.94 194 LYS A N 1
ATOM 1483 C CA . LYS A 1 194 ? 8.864 -11.546 13.736 1.00 78.94 194 LYS A CA 1
ATOM 1484 C C . LYS A 1 194 ? 8.696 -11.921 12.267 1.00 78.94 194 LYS A C 1
ATOM 1486 O O . LYS A 1 194 ? 9.674 -12.136 11.562 1.00 78.94 194 LYS A O 1
ATOM 1491 N N . THR A 1 195 ? 7.468 -11.844 11.757 1.00 80.44 195 THR A N 1
ATOM 1492 C CA . THR A 1 195 ? 7.161 -12.090 10.335 1.00 80.44 195 THR A CA 1
ATOM 1493 C C . THR A 1 195 ? 8.012 -11.245 9.371 1.00 80.44 195 THR A C 1
ATOM 1495 O O . THR A 1 195 ? 8.353 -11.680 8.276 1.00 80.44 195 THR A O 1
ATOM 1498 N N . ALA A 1 196 ? 8.400 -10.028 9.768 1.00 74.50 196 ALA A N 1
ATOM 1499 C CA . ALA A 1 196 ? 9.290 -9.182 8.965 1.00 74.50 196 ALA A CA 1
ATOM 1500 C C . ALA A 1 196 ? 10.722 -9.744 8.836 1.00 74.50 196 ALA A C 1
ATOM 1502 O O . ALA A 1 196 ? 11.410 -9.443 7.867 1.00 74.50 196 ALA A O 1
ATOM 1503 N N . GLU A 1 197 ? 11.161 -10.556 9.797 1.00 76.88 197 GLU A N 1
ATOM 1504 C CA . GLU A 1 197 ? 12.483 -11.193 9.844 1.00 76.88 197 GLU A CA 1
ATOM 1505 C C . GLU A 1 197 ? 12.486 -12.558 9.129 1.00 76.88 197 GLU A C 1
ATOM 1507 O O . GLU A 1 197 ? 13.545 -13.119 8.862 1.00 76.88 197 GLU A O 1
ATOM 1512 N N . THR A 1 198 ? 11.306 -13.073 8.771 1.00 80.94 198 THR A N 1
ATOM 1513 C CA . THR A 1 198 ? 11.088 -14.340 8.053 1.00 80.94 198 THR A CA 1
ATOM 1514 C C . THR A 1 198 ? 10.599 -14.109 6.618 1.00 80.94 198 THR A C 1
ATOM 1516 O O . THR A 1 198 ? 9.785 -14.868 6.097 1.00 80.94 198 THR A O 1
ATOM 1519 N N . TYR A 1 199 ? 11.061 -13.038 5.960 1.00 75.31 199 TYR A N 1
ATOM 1520 C CA . TYR A 1 199 ? 10.662 -12.684 4.586 1.00 75.31 199 TYR A CA 1
ATOM 1521 C C . TYR A 1 199 ? 9.147 -12.507 4.389 1.00 75.31 199 TYR A C 1
ATOM 1523 O O . TYR A 1 199 ? 8.624 -12.714 3.298 1.00 75.31 199 TYR A O 1
ATOM 1531 N N . GLY A 1 200 ? 8.421 -12.109 5.434 1.00 77.44 200 GLY A N 1
ATOM 1532 C CA . GLY A 1 200 ? 6.974 -11.934 5.365 1.00 77.44 200 GLY A CA 1
ATOM 1533 C C . GLY A 1 200 ? 6.176 -13.227 5.548 1.00 77.44 200 GLY A C 1
ATOM 1534 O O . GLY A 1 200 ? 4.957 -13.190 5.386 1.00 77.44 200 GLY A O 1
ATOM 1535 N N . LEU A 1 201 ? 6.819 -14.350 5.888 1.00 84.25 201 LEU A N 1
ATOM 1536 C CA . LEU A 1 201 ? 6.161 -15.642 6.095 1.00 84.25 201 LEU A CA 1
ATOM 1537 C C . LEU A 1 201 ? 5.778 -15.840 7.573 1.00 84.25 201 LEU A C 1
ATOM 1539 O O . LEU A 1 201 ? 6.666 -15.898 8.428 1.00 84.25 201 LEU A O 1
ATOM 1543 N N . PRO A 1 202 ? 4.481 -15.938 7.915 1.00 87.38 202 PRO A N 1
ATOM 1544 C CA . PRO A 1 202 ? 4.047 -16.174 9.291 1.00 87.38 202 PRO A CA 1
ATOM 1545 C C . PRO A 1 202 ? 4.302 -17.620 9.728 1.00 87.38 202 PRO A C 1
ATOM 1547 O O . PRO A 1 202 ? 4.112 -18.547 8.946 1.00 87.38 202 PRO A O 1
ATOM 1550 N N . LEU A 1 203 ? 4.600 -17.825 11.016 1.00 87.94 203 LEU A N 1
ATOM 1551 C CA . LEU A 1 203 ? 4.684 -19.165 11.621 1.00 87.94 203 LEU A CA 1
ATOM 1552 C C . LEU A 1 203 ? 3.328 -19.896 11.623 1.00 87.94 203 LEU A C 1
ATOM 1554 O O . LEU A 1 203 ? 3.263 -21.123 11.587 1.00 87.94 203 LEU A O 1
ATOM 1558 N N . LYS A 1 204 ? 2.237 -19.135 11.709 1.00 90.00 204 LYS A N 1
ATOM 1559 C CA . LYS A 1 204 ? 0.869 -19.639 11.766 1.00 90.00 204 LYS A CA 1
ATOM 1560 C C . LYS A 1 204 ? -0.053 -18.675 11.035 1.00 90.00 204 LYS A C 1
ATOM 1562 O O . LYS A 1 204 ? 0.038 -17.465 11.237 1.00 90.00 204 LYS A O 1
ATOM 1567 N N . ILE A 1 205 ? -0.961 -19.217 10.232 1.00 91.06 205 ILE A N 1
ATOM 1568 C CA . ILE A 1 205 ? -2.019 -18.471 9.555 1.00 91.06 205 ILE A CA 1
ATOM 1569 C C . ILE A 1 205 ? -3.359 -19.116 9.893 1.00 91.06 205 ILE A C 1
ATOM 1571 O O . ILE A 1 205 ? -3.561 -20.306 9.654 1.00 91.06 205 ILE A O 1
ATOM 1575 N N . ASP A 1 206 ? -4.278 -18.316 10.430 1.00 92.25 206 ASP A N 1
ATOM 1576 C CA . ASP A 1 206 ? -5.665 -18.718 10.648 1.00 92.25 206 ASP A CA 1
ATOM 1577 C C . ASP A 1 206 ? -6.527 -18.263 9.458 1.00 92.25 206 ASP A C 1
ATOM 1579 O O . ASP A 1 206 ? -6.635 -17.073 9.139 1.00 92.25 206 ASP A O 1
ATOM 1583 N N . LEU A 1 207 ? -7.125 -19.239 8.779 1.00 93.44 207 LEU A N 1
ATOM 1584 C CA . LEU A 1 207 ? -7.909 -19.089 7.561 1.00 93.44 207 LEU A CA 1
ATOM 1585 C C . LEU A 1 207 ? -9.397 -19.252 7.868 1.00 93.44 207 LEU A C 1
ATOM 1587 O O . LEU A 1 207 ? -9.814 -20.262 8.431 1.00 93.44 207 LEU A O 1
ATOM 1591 N N . LYS A 1 208 ? -10.207 -18.270 7.476 1.00 93.75 208 LYS A N 1
ATOM 1592 C CA . LYS A 1 208 ? -11.666 -18.263 7.634 1.00 93.75 208 LYS A CA 1
ATOM 1593 C C . LYS A 1 208 ? -12.310 -17.889 6.310 1.00 93.75 208 LYS A C 1
ATOM 1595 O O . LYS A 1 208 ? -11.984 -16.847 5.738 1.00 93.75 208 LYS A O 1
ATOM 1600 N N . VAL A 1 209 ? -13.212 -18.734 5.811 1.00 92.19 209 VAL A N 1
ATOM 1601 C CA . VAL A 1 209 ? -13.934 -18.438 4.567 1.00 92.19 209 VAL A CA 1
ATOM 1602 C C . VAL A 1 209 ? -14.701 -17.126 4.736 1.00 92.19 209 VAL A C 1
ATOM 1604 O O . VAL A 1 209 ? -15.360 -16.892 5.745 1.00 92.19 209 VAL A O 1
ATOM 1607 N N . GLY A 1 210 ? -14.567 -16.242 3.754 1.00 89.19 210 GLY A N 1
ATOM 1608 C CA . GLY A 1 210 ? -15.139 -14.904 3.757 1.00 89.19 210 GLY A CA 1
ATOM 1609 C C . GLY A 1 210 ? -14.269 -13.824 4.406 1.00 89.19 210 GLY A C 1
ATOM 1610 O O . GLY A 1 210 ? -14.593 -12.648 4.256 1.00 89.19 210 GLY A O 1
ATOM 1611 N N . ALA A 1 211 ? -13.161 -14.163 5.066 1.00 91.62 211 ALA A N 1
ATOM 1612 C CA . ALA A 1 211 ? -12.243 -13.157 5.593 1.00 91.62 211 ALA A CA 1
ATOM 1613 C C . ALA A 1 211 ? -11.367 -12.538 4.491 1.00 91.62 211 ALA A C 1
ATOM 1615 O O . ALA A 1 211 ? -11.116 -13.147 3.445 1.00 91.62 211 ALA A O 1
ATOM 1616 N N . LYS A 1 212 ? -10.894 -11.312 4.737 1.00 92.06 212 LYS A N 1
ATOM 1617 C CA . LYS A 1 212 ? -9.942 -10.610 3.872 1.00 92.06 212 LYS A CA 1
ATOM 1618 C C . LYS A 1 212 ? -8.508 -10.940 4.268 1.00 92.06 212 LYS A C 1
ATOM 1620 O O . LYS A 1 212 ? -8.158 -10.883 5.443 1.00 92.06 212 LYS A O 1
ATOM 1625 N N . TYR A 1 213 ? -7.675 -11.189 3.268 1.00 91.56 213 TYR A N 1
ATOM 1626 C CA . TYR A 1 213 ? -6.253 -11.461 3.425 1.00 91.56 213 TYR A CA 1
ATOM 1627 C C . TYR A 1 213 ? -5.431 -10.595 2.483 1.00 91.56 213 TYR A C 1
ATOM 1629 O O . TYR A 1 213 ? -5.918 -10.105 1.462 1.00 91.56 213 TYR A O 1
ATOM 1637 N N . MET A 1 214 ? -4.169 -10.413 2.848 1.00 89.88 214 MET A N 1
ATOM 1638 C CA . MET A 1 214 ? -3.184 -9.684 2.070 1.00 89.88 214 MET A CA 1
ATOM 1639 C C . MET A 1 214 ? -1.988 -10.594 1.817 1.00 89.88 214 MET A C 1
ATOM 1641 O O . MET A 1 214 ? -1.457 -11.184 2.754 1.00 89.88 214 MET A O 1
ATOM 1645 N N . MET A 1 215 ? -1.547 -10.678 0.566 1.00 86.56 215 MET A N 1
ATOM 1646 C CA . MET A 1 215 ? -0.299 -11.346 0.220 1.00 86.56 215 MET A CA 1
ATOM 1647 C C . MET A 1 215 ? 0.879 -10.563 0.796 1.00 86.56 215 MET A C 1
ATOM 1649 O O . MET A 1 215 ? 0.951 -9.346 0.642 1.00 86.56 215 MET A O 1
ATOM 1653 N N . THR A 1 216 ? 1.809 -11.247 1.453 1.00 83.19 216 THR A N 1
ATOM 1654 C CA . THR A 1 216 ? 3.009 -10.638 2.055 1.00 83.19 216 THR A CA 1
ATOM 1655 C C . THR A 1 216 ? 4.266 -10.857 1.218 1.00 83.19 216 THR A C 1
ATOM 1657 O O . THR A 1 216 ? 5.290 -10.218 1.453 1.00 83.19 216 THR A O 1
ATOM 1660 N N . VAL A 1 217 ? 4.174 -11.723 0.208 1.00 79.00 217 VAL A N 1
ATOM 1661 C CA . VAL A 1 217 ? 5.259 -12.112 -0.694 1.00 79.00 217 VAL A CA 1
ATOM 1662 C C . VAL A 1 217 ? 4.788 -12.030 -2.142 1.00 79.00 217 VAL A C 1
ATOM 1664 O O . VAL A 1 217 ? 3.592 -12.123 -2.419 1.00 79.00 217 VAL A O 1
ATOM 1667 N N . ASN A 1 218 ? 5.731 -11.838 -3.062 1.0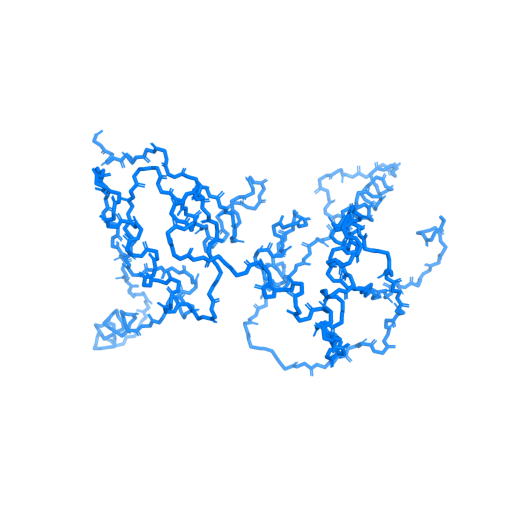0 71.62 218 ASN A N 1
ATOM 1668 C CA . ASN A 1 218 ? 5.456 -11.964 -4.490 1.00 71.62 218 ASN A CA 1
ATOM 1669 C C . ASN A 1 218 ? 5.418 -13.454 -4.835 1.00 71.62 218 ASN A C 1
ATOM 1671 O O . ASN A 1 218 ? 6.408 -14.145 -4.602 1.00 71.62 218 ASN A O 1
ATOM 1675 N N . SER A 1 219 ? 4.292 -13.926 -5.364 1.00 80.12 219 SER A N 1
ATOM 1676 C CA . SER A 1 219 ? 4.156 -15.291 -5.880 1.00 80.12 219 SER A CA 1
ATOM 1677 C C . SER A 1 219 ? 4.206 -15.289 -7.402 1.00 80.12 219 SER A C 1
ATOM 1679 O O . SER A 1 219 ? 5.021 -15.994 -7.982 1.00 80.12 219 SER A O 1
ATOM 1681 N N . ASP A 1 220 ? 3.372 -14.459 -8.030 1.00 75.31 220 ASP A N 1
ATOM 1682 C CA . ASP A 1 220 ? 3.324 -14.283 -9.479 1.00 75.31 220 ASP A CA 1
ATOM 1683 C C . ASP A 1 220 ? 3.077 -12.806 -9.792 1.00 75.31 220 ASP A C 1
ATOM 1685 O O . ASP A 1 220 ? 2.015 -12.253 -9.511 1.00 75.31 220 ASP A O 1
ATOM 1689 N N . THR A 1 221 ? 4.097 -12.127 -10.307 1.00 68.69 221 THR A N 1
ATOM 1690 C CA . THR A 1 221 ? 4.000 -10.699 -10.617 1.00 68.69 221 THR A CA 1
ATOM 1691 C C . THR A 1 221 ? 3.232 -10.417 -11.903 1.00 68.69 221 THR A C 1
ATOM 1693 O O . THR A 1 221 ? 2.700 -9.317 -12.025 1.00 68.69 221 THR A O 1
ATOM 1696 N N . GLU A 1 222 ? 3.178 -11.366 -12.841 1.00 66.19 222 GLU A N 1
ATOM 1697 C CA . GLU A 1 222 ? 2.469 -11.198 -14.116 1.00 66.19 222 GLU A CA 1
ATOM 1698 C C . GLU A 1 222 ? 0.955 -11.276 -13.896 1.00 66.19 222 GLU A C 1
ATOM 1700 O O . GLU A 1 222 ? 0.215 -10.425 -14.390 1.00 66.19 222 GLU A O 1
ATOM 1705 N N . ASP A 1 223 ? 0.521 -12.193 -13.029 1.00 71.31 223 ASP A N 1
ATOM 1706 C CA . ASP A 1 223 ? -0.884 -12.363 -12.637 1.00 71.31 223 ASP A CA 1
ATOM 1707 C C . ASP A 1 223 ? -1.327 -11.432 -11.486 1.00 71.31 223 ASP A C 1
ATOM 1709 O O . ASP A 1 223 ? -2.446 -11.523 -10.973 1.00 71.31 223 ASP A O 1
ATOM 1713 N N . GLY A 1 224 ? -0.466 -10.504 -11.053 1.00 71.12 224 GLY A N 1
ATOM 1714 C CA . GLY A 1 224 ? -0.787 -9.527 -10.004 1.00 71.12 224 GLY A CA 1
ATOM 1715 C C . GLY A 1 224 ? -0.832 -10.101 -8.579 1.00 71.12 224 GLY A C 1
ATOM 1716 O O . GLY A 1 224 ? -1.262 -9.413 -7.648 1.00 71.12 224 GLY A O 1
ATOM 1717 N N . LEU A 1 225 ? -0.340 -11.325 -8.374 1.00 81.94 225 LEU A N 1
ATOM 1718 C CA . LEU A 1 225 ? -0.144 -11.980 -7.076 1.00 81.94 225 LEU A CA 1
ATOM 1719 C C . LEU A 1 225 ? 1.138 -11.475 -6.398 1.00 81.94 225 LEU A C 1
ATOM 1721 O O . LEU A 1 225 ? 2.112 -12.201 -6.167 1.00 81.94 225 LEU A O 1
ATOM 1725 N N . VAL A 1 226 ? 1.131 -10.182 -6.096 1.00 75.88 226 VAL A N 1
ATOM 1726 C CA . VAL A 1 226 ? 2.265 -9.437 -5.543 1.00 75.88 226 VAL A CA 1
ATOM 1727 C C . VAL A 1 226 ? 2.096 -9.165 -4.054 1.00 75.88 226 VAL A C 1
ATOM 1729 O O . VAL A 1 226 ? 0.987 -9.181 -3.522 1.00 75.88 226 VAL A O 1
ATOM 1732 N N . ASN A 1 227 ? 3.189 -8.830 -3.369 1.00 78.00 227 ASN A N 1
ATOM 1733 C CA . ASN A 1 227 ? 3.144 -8.355 -1.993 1.00 78.00 227 ASN A CA 1
ATOM 1734 C C . ASN A 1 227 ? 2.226 -7.128 -1.905 1.00 78.00 227 ASN A C 1
ATOM 1736 O O . ASN A 1 227 ? 2.484 -6.071 -2.482 1.00 78.00 227 ASN A O 1
ATOM 1740 N N . GLY A 1 228 ? 1.142 -7.285 -1.159 1.00 77.25 228 GLY A N 1
ATOM 1741 C CA . GLY A 1 228 ? 0.082 -6.322 -1.020 1.00 77.25 228 GLY A CA 1
ATOM 17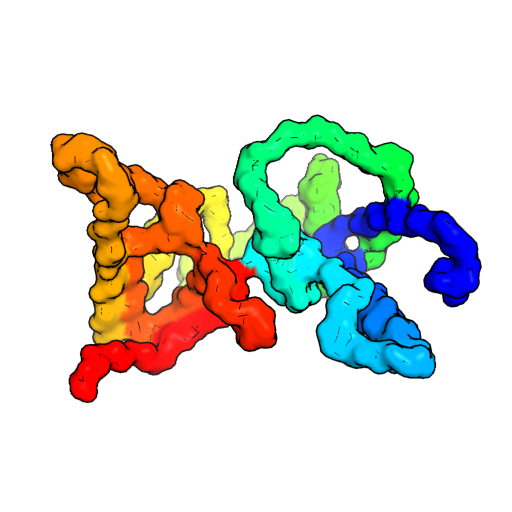42 C C . GLY A 1 228 ? -1.192 -6.646 -1.803 1.00 77.25 228 GLY A C 1
ATOM 1743 O O . GLY A 1 228 ? -2.207 -5.999 -1.555 1.00 77.25 228 GLY A O 1
ATOM 1744 N N . ALA A 1 229 ? -1.228 -7.628 -2.692 1.00 82.38 229 ALA A N 1
ATOM 1745 C CA . ALA A 1 229 ? -2.498 -8.037 -3.278 1.00 82.38 229 ALA A CA 1
ATOM 1746 C C . ALA A 1 229 ? -3.472 -8.425 -2.150 1.00 82.38 229 ALA A C 1
ATOM 1748 O O . ALA A 1 229 ? -3.116 -9.179 -1.243 1.00 82.38 229 ALA A O 1
ATOM 1749 N N . CYS A 1 230 ? -4.663 -7.827 -2.146 1.00 88.69 230 CYS A N 1
ATOM 1750 C CA . CYS A 1 230 ? -5.697 -8.107 -1.154 1.00 88.69 230 CYS A CA 1
ATOM 1751 C C . CYS A 1 230 ? -6.796 -8.941 -1.805 1.00 88.69 230 CYS A C 1
ATOM 1753 O O . CYS A 1 230 ? -7.204 -8.651 -2.926 1.00 88.69 230 CYS A O 1
ATOM 1755 N N . GLY A 1 231 ? -7.314 -9.928 -1.083 1.00 90.50 231 GLY A N 1
ATOM 1756 C CA . GLY A 1 231 ? -8.380 -10.798 -1.566 1.00 90.50 231 GLY A CA 1
ATOM 1757 C C . GLY A 1 231 ? -9.281 -11.279 -0.438 1.00 90.50 231 GLY A C 1
ATOM 1758 O O . GLY A 1 231 ? -8.954 -11.134 0.739 1.00 90.50 231 GLY A O 1
ATOM 1759 N N . LYS A 1 232 ? -10.429 -11.848 -0.805 1.00 92.25 232 LYS A N 1
ATOM 1760 C CA . LYS A 1 232 ? -11.349 -12.518 0.119 1.00 92.25 232 LYS A CA 1
ATOM 1761 C C . LYS A 1 232 ? -11.182 -14.023 -0.049 1.00 92.25 232 LYS A C 1
ATOM 1763 O O . LYS A 1 232 ? -11.205 -14.509 -1.177 1.00 92.25 232 LYS A O 1
ATOM 1768 N N . LEU A 1 233 ? -11.015 -14.757 1.047 1.00 92.75 233 LEU A N 1
ATOM 1769 C CA . LEU A 1 233 ? -10.923 -16.213 0.989 1.00 92.75 233 LEU A CA 1
ATOM 1770 C C . LEU A 1 233 ? -12.290 -16.794 0.618 1.00 92.75 233 LEU A C 1
ATOM 1772 O O . LEU A 1 233 ? -13.262 -16.578 1.337 1.00 92.75 233 LEU A O 1
ATOM 1776 N N . VAL A 1 234 ? -12.373 -17.516 -0.499 1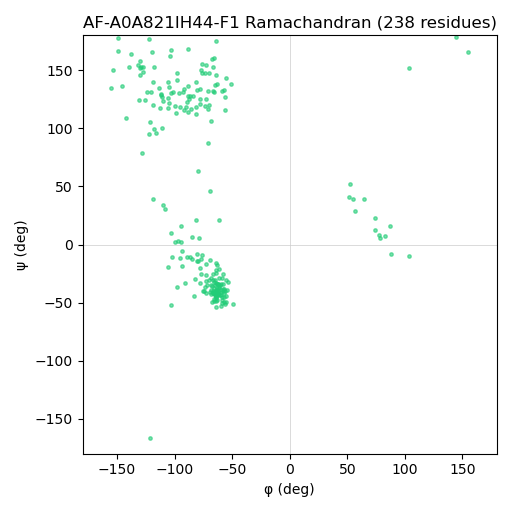.00 92.81 234 VAL A N 1
ATOM 1777 C CA . VAL A 1 234 ? -13.646 -18.069 -1.002 1.00 92.81 234 VAL A CA 1
ATOM 1778 C C . VAL A 1 234 ? -13.831 -19.530 -0.604 1.00 92.81 234 VAL A C 1
ATOM 1780 O O . VAL A 1 234 ? -14.944 -19.946 -0.300 1.00 92.81 234 VAL A O 1
ATOM 1783 N N . MET A 1 235 ? -12.752 -20.309 -0.584 1.00 92.38 235 MET A N 1
ATOM 1784 C CA . MET A 1 235 ? -12.798 -21.749 -0.347 1.00 92.38 235 MET A CA 1
ATOM 1785 C C . MET A 1 235 ? -11.471 -22.223 0.244 1.00 92.38 235 MET A C 1
ATOM 1787 O O . MET A 1 235 ? -10.424 -21.642 -0.041 1.00 92.38 235 MET A O 1
ATOM 1791 N N . ILE A 1 236 ? -11.529 -23.282 1.050 1.00 91.75 236 ILE A N 1
ATOM 1792 C CA . ILE A 1 236 ? -10.362 -24.021 1.531 1.00 91.75 236 ILE A CA 1
ATOM 1793 C C . ILE A 1 236 ? -10.500 -25.448 1.004 1.00 91.75 236 ILE A C 1
ATOM 1795 O O . ILE A 1 236 ? -11.490 -26.115 1.299 1.00 91.75 236 ILE A O 1
ATOM 1799 N N . ASP A 1 237 ? -9.526 -25.891 0.214 1.00 91.50 237 ASP A N 1
ATOM 1800 C CA . ASP A 1 237 ? -9.415 -27.284 -0.210 1.00 91.50 237 ASP A CA 1
ATOM 1801 C C . ASP A 1 237 ? -8.445 -28.019 0.724 1.00 91.50 237 ASP A C 1
ATOM 1803 O O . ASP A 1 237 ? -7.347 -27.535 1.003 1.00 91.50 237 ASP A O 1
ATOM 1807 N N . TYR A 1 238 ? -8.869 -29.179 1.221 1.00 86.88 238 TYR A N 1
ATOM 1808 C CA . TYR A 1 238 ? -8.078 -30.034 2.106 1.00 86.88 238 TYR A CA 1
ATOM 1809 C C . TYR A 1 238 ? -7.366 -31.166 1.349 1.00 86.88 238 TYR A C 1
ATOM 1811 O O . TYR A 1 238 ? -6.710 -31.987 1.986 1.00 86.88 238 TYR A O 1
ATOM 1819 N N . GLY A 1 239 ? -7.487 -31.217 0.016 1.00 80.62 239 GLY A N 1
ATOM 1820 C CA . GLY A 1 239 ? -6.763 -32.157 -0.839 1.00 80.62 239 GLY A CA 1
ATOM 1821 C C . GLY A 1 239 ? -7.133 -33.619 -0.593 1.00 80.62 239 GLY A C 1
ATOM 1822 O O . GLY A 1 239 ? -6.243 -34.468 -0.569 1.00 80.62 239 GLY A O 1
ATOM 1823 N N . LYS A 1 240 ? -8.421 -33.899 -0.348 1.00 55.97 240 LYS A N 1
ATOM 1824 C CA . LYS A 1 240 ? -8.924 -35.276 -0.215 1.00 55.97 240 LYS A CA 1
ATOM 1825 C C . LYS A 1 240 ? -8.954 -36.008 -1.549 1.00 55.97 240 LYS A C 1
ATOM 1827 O O . LYS A 1 240 ? -9.370 -35.385 -2.548 1.00 55.97 240 LYS A O 1
#